Protein AF-A0A4Q3CA13-F1 (afdb_monomer)

Mean predicted aligned error: 8.44 Å

Foldseek 3Di:
DDDDDDDDDDDDDDDDDPPPPPPPPPVPQQAAQQRWDWLVRLVVVLVVLLVQLVQFPFCQPVAADNVVLVVLSCVLDVGTDTGGNLSSQLSVLLSLLSSQDQPDADDRDPSHVVVQQQAQQWDQFQWFQDPNWTFGFFDDDPAHGRWTWQDKPNHGVSVLLVSLLSNGRHHHDDRPCSSRVCSLVVGVSSCSRPNRDQWIFIWTQHPVRDTDTDIGGGDTPNSSVCCSLPGGNPDDPPPQQWDWDDDLVVLEIEIEHQEPAQPDPVNVVVLLVVLVVNLVVVVVDVSRPYYHYHHPNYPYHDVVSVVSNVVSVDPDDDDPDPDDDGPDPDNPPPVPDDD

Sequence (339 aa):
MNLTTAFSFRLIISAAFMAVLLSSCKMKKPLPSEHILSAAQVEADLKLFKNIIEAAHPSFDLYSNPEKFGLLADSLFPGAESITVREFHNRLSFMLNRLGCAHTGIYMSTAAYDSLQSKDYFFPYPVSWLDEKLLVNVKGYLIPEGAEIKTINGRPVAEIMAALATFECVEGKDRPIQQELSAANFGLEYFYQYGDEKAFSVVYVDTTGVRKQDLVSPVNLTELQRMEKEELYYYDRTEIPYDLSFYEDAGLAVMKVSSFAFNDGQQQDGFDHFCMNSFELLRAKPWINTLVIDLRQNKGGTLDEACLLFSYLAKEPFKEVKESYTRFRQIPFSEYLSE

Radius of gyration: 28.19 Å; Cα contacts (8 Å, |Δi|>4): 462; chains: 1; bounding box: 78×67×98 Å

pLDDT: mean 87.84, std 16.81, range [29.95, 98.88]

Structure (mmCIF, N/CA/C/O backbone):
data_AF-A0A4Q3CA13-F1
#
_entry.id   AF-A0A4Q3CA13-F1
#
loop_
_atom_site.group_PDB
_atom_site.id
_atom_site.type_symbol
_atom_site.label_atom_id
_atom_site.label_alt_id
_atom_site.label_comp_id
_atom_site.label_asym_id
_atom_site.label_entity_id
_atom_site.label_seq_id
_atom_site.pdbx_PDB_ins_code
_atom_site.Cartn_x
_atom_site.Cartn_y
_atom_site.Cartn_z
_atom_site.occupancy
_atom_site.B_iso_or_equiv
_atom_site.auth_seq_id
_atom_site.auth_comp_id
_atom_site.auth_asym_id
_atom_site.auth_atom_id
_atom_site.pdbx_PDB_model_num
ATOM 1 N N . MET A 1 1 ? 52.415 35.525 68.922 1.00 33.53 1 MET A N 1
ATOM 2 C CA . MET A 1 1 ? 52.841 36.387 67.799 1.00 33.53 1 MET A CA 1
ATOM 3 C C . MET A 1 1 ? 52.327 35.764 66.511 1.00 33.53 1 MET A C 1
ATOM 5 O O . MET A 1 1 ? 52.582 34.587 66.314 1.00 33.53 1 MET A O 1
ATOM 9 N N . ASN A 1 2 ? 51.613 36.574 65.718 1.00 29.95 2 ASN A N 1
ATOM 10 C CA . ASN A 1 2 ? 51.049 36.362 64.369 1.00 29.95 2 ASN A CA 1
ATOM 11 C C . ASN A 1 2 ? 49.873 35.359 64.265 1.00 29.95 2 ASN A C 1
ATOM 13 O O . ASN A 1 2 ? 50.052 34.180 64.537 1.00 29.95 2 ASN A O 1
ATOM 17 N N . LEU A 1 3 ? 48.612 35.825 64.127 1.00 32.19 3 LEU A N 1
ATOM 18 C CA . LEU A 1 3 ? 47.913 36.324 62.903 1.00 32.19 3 LEU A CA 1
ATOM 19 C C . LEU A 1 3 ? 47.729 35.156 61.910 1.00 32.19 3 LEU A C 1
ATOM 21 O O . LEU A 1 3 ? 48.720 34.537 61.558 1.00 32.19 3 LEU A O 1
ATOM 25 N N . THR A 1 4 ? 46.551 34.735 61.438 1.00 34.12 4 THR A N 1
ATOM 26 C CA . THR A 1 4 ? 45.303 35.428 61.061 1.00 34.12 4 THR A CA 1
ATOM 27 C C . THR A 1 4 ? 44.253 34.353 60.719 1.00 34.12 4 THR A C 1
ATOM 29 O O . THR A 1 4 ? 44.590 33.379 60.054 1.00 34.12 4 THR A O 1
ATOM 32 N N . THR A 1 5 ? 42.974 34.528 61.067 1.00 37.22 5 THR A N 1
ATOM 33 C CA . THR A 1 5 ? 41.860 33.830 60.386 1.00 37.22 5 THR A CA 1
ATOM 34 C C . THR A 1 5 ? 40.710 34.802 60.149 1.00 37.22 5 THR A C 1
ATOM 36 O O . THR A 1 5 ? 40.374 35.625 60.997 1.00 37.22 5 THR A O 1
ATOM 39 N N . ALA A 1 6 ? 40.207 34.760 58.919 1.00 35.31 6 ALA A N 1
ATOM 40 C CA . ALA A 1 6 ? 39.394 35.776 58.279 1.00 35.31 6 ALA A CA 1
ATOM 41 C C . ALA A 1 6 ? 37.898 35.641 58.596 1.00 35.31 6 ALA A C 1
ATOM 43 O O . ALA A 1 6 ? 37.355 34.542 58.695 1.00 35.31 6 ALA A O 1
ATOM 44 N N . PHE A 1 7 ? 37.247 36.799 58.696 1.00 32.19 7 PHE A N 1
ATOM 45 C CA . PHE A 1 7 ? 35.801 36.986 58.741 1.00 32.19 7 PHE A CA 1
ATOM 46 C C . PHE A 1 7 ? 35.156 36.591 57.404 1.00 32.19 7 PHE A C 1
ATOM 48 O O . PHE A 1 7 ? 35.552 37.087 56.350 1.00 32.19 7 PHE A O 1
ATOM 55 N N . SER A 1 8 ? 34.124 35.750 57.453 1.00 33.28 8 SER A N 1
ATOM 56 C CA . SER A 1 8 ? 33.256 35.421 56.322 1.00 33.28 8 SER A CA 1
ATOM 57 C C . SER A 1 8 ? 32.000 36.302 56.318 1.00 33.28 8 SER A C 1
ATOM 59 O O . SER A 1 8 ? 31.275 36.417 57.307 1.00 33.28 8 SER A O 1
ATOM 61 N N . PHE A 1 9 ? 31.760 36.949 55.177 1.00 32.09 9 PHE A N 1
ATOM 62 C CA . PHE A 1 9 ? 30.583 37.761 54.866 1.00 32.09 9 PHE A CA 1
ATOM 63 C C . PHE A 1 9 ? 29.312 36.892 54.836 1.00 32.09 9 PHE A C 1
ATOM 65 O O . PHE A 1 9 ? 29.255 35.893 54.121 1.00 32.09 9 PHE A O 1
ATOM 72 N N . ARG A 1 10 ? 28.268 37.294 55.572 1.00 30.50 10 ARG A N 1
ATOM 73 C CA . ARG A 1 10 ? 26.905 36.758 55.424 1.00 30.50 10 ARG A CA 1
ATOM 74 C C . ARG A 1 10 ? 26.158 37.578 54.374 1.00 30.50 10 ARG A C 1
ATOM 76 O O . ARG A 1 10 ? 25.862 38.746 54.609 1.00 30.50 10 ARG A O 1
ATOM 83 N N . LEU A 1 11 ? 25.837 36.957 53.243 1.00 30.20 11 LEU A N 1
ATOM 84 C CA . LEU A 1 11 ? 24.931 37.508 52.239 1.00 30.20 11 LEU A CA 1
ATOM 85 C C . LEU A 1 11 ? 23.499 37.073 52.590 1.00 30.20 11 LEU A C 1
ATOM 87 O O . LEU A 1 11 ? 23.181 35.886 52.572 1.00 30.20 11 LEU A O 1
ATOM 91 N N . ILE A 1 12 ? 22.655 38.035 52.955 1.00 38.31 12 ILE A N 1
ATOM 92 C CA . ILE A 1 12 ? 21.209 37.860 53.110 1.00 38.31 12 ILE A CA 1
ATOM 93 C C . ILE A 1 12 ? 20.604 38.098 51.725 1.00 38.31 12 ILE A C 1
ATOM 95 O O . ILE A 1 12 ? 20.635 39.227 51.242 1.00 38.31 12 ILE A O 1
ATOM 99 N N . ILE A 1 13 ? 20.067 37.058 51.082 1.00 38.97 13 ILE A N 1
ATOM 100 C CA . ILE A 1 13 ? 19.210 37.218 49.902 1.00 38.97 13 ILE A CA 1
ATOM 101 C C . ILE A 1 13 ? 17.811 36.716 50.244 1.00 38.97 13 ILE A C 1
ATOM 103 O O . ILE A 1 13 ? 17.603 35.590 50.690 1.00 38.97 13 ILE A O 1
ATOM 107 N N . SER A 1 14 ? 16.889 37.655 50.071 1.00 35.25 14 SER A N 1
ATOM 108 C CA . SER A 1 14 ? 15.461 37.628 50.340 1.00 35.25 14 SER A CA 1
ATOM 109 C C . SER A 1 14 ? 14.736 36.509 49.588 1.00 35.25 14 SER A C 1
ATOM 111 O O . SER A 1 14 ? 14.923 36.334 48.384 1.00 35.25 14 SER A O 1
ATOM 113 N N . ALA A 1 15 ? 13.874 35.783 50.300 1.00 34.44 15 ALA A N 1
ATOM 114 C CA . ALA A 1 15 ? 12.959 34.799 49.740 1.00 34.44 15 ALA A CA 1
ATOM 115 C C . ALA A 1 15 ? 11.783 35.512 49.049 1.00 34.44 15 ALA A C 1
ATOM 117 O O . ALA A 1 15 ? 10.802 35.882 49.692 1.00 34.44 15 ALA A O 1
ATOM 118 N N . ALA A 1 16 ? 11.879 35.707 47.733 1.00 38.84 16 ALA A N 1
ATOM 119 C CA . ALA A 1 16 ? 10.733 36.056 46.902 1.00 38.84 16 ALA A CA 1
ATOM 120 C C . ALA A 1 16 ? 10.031 34.764 46.456 1.00 38.84 16 ALA A C 1
ATOM 122 O O . ALA A 1 16 ? 10.592 33.946 45.730 1.00 38.84 16 ALA A O 1
ATOM 123 N N . PHE A 1 17 ? 8.802 34.585 46.937 1.00 39.44 17 PHE A N 1
ATOM 124 C CA . PHE A 1 17 ? 7.874 33.515 46.579 1.00 39.44 17 PHE A CA 1
ATOM 125 C C . PHE A 1 17 ? 7.551 33.582 45.075 1.00 39.44 17 PHE A C 1
ATOM 127 O O . PHE A 1 17 ? 6.667 34.319 44.645 1.00 39.44 17 PHE A O 1
ATOM 134 N N . MET A 1 18 ? 8.274 32.814 44.260 1.00 37.94 18 MET A N 1
ATOM 135 C CA . MET A 1 18 ? 7.900 32.543 42.874 1.00 37.94 18 MET A CA 1
ATOM 136 C C . MET A 1 18 ? 7.008 31.302 42.879 1.00 37.94 18 MET A C 1
ATOM 138 O O . MET A 1 18 ? 7.484 30.169 42.858 1.00 37.94 18 MET A O 1
ATOM 142 N N . ALA A 1 19 ? 5.696 31.518 42.981 1.00 37.84 19 ALA A N 1
ATOM 143 C CA . ALA A 1 19 ? 4.708 30.474 42.754 1.00 37.84 19 ALA A CA 1
ATOM 144 C C . ALA A 1 19 ? 4.721 30.121 41.260 1.00 37.84 19 ALA A C 1
ATOM 146 O O . ALA A 1 19 ? 3.982 30.685 40.456 1.00 37.84 19 ALA A O 1
ATOM 147 N N . VAL A 1 20 ? 5.619 29.212 40.881 1.00 42.78 20 VAL A N 1
ATOM 148 C CA . VAL A 1 20 ? 5.590 28.549 39.582 1.00 42.78 20 VAL A CA 1
ATOM 149 C C . VAL A 1 20 ? 4.322 27.702 39.562 1.00 42.78 20 VAL A C 1
ATOM 151 O O . VAL A 1 20 ? 4.239 26.664 40.218 1.00 42.78 20 VAL A O 1
ATOM 154 N N . LEU A 1 21 ? 3.311 28.171 38.830 1.00 40.81 21 LEU A N 1
ATOM 155 C CA . LEU A 1 21 ? 2.198 27.346 38.380 1.00 40.81 21 LEU A CA 1
ATOM 156 C C . LEU A 1 21 ? 2.782 26.263 37.471 1.00 40.81 21 LEU A C 1
ATOM 158 O O . LEU A 1 21 ? 2.890 26.433 36.259 1.00 40.81 21 LEU A O 1
ATOM 162 N N . LEU A 1 22 ? 3.188 25.148 38.078 1.00 36.19 22 LEU A N 1
ATOM 163 C CA . LEU A 1 22 ? 3.421 23.888 37.392 1.00 36.19 22 LEU A CA 1
ATOM 164 C C . LEU A 1 22 ? 2.070 23.433 36.839 1.00 36.19 22 LEU A C 1
ATOM 166 O O . LEU A 1 22 ? 1.368 22.619 37.441 1.00 36.19 22 LEU A O 1
ATOM 170 N N . SER A 1 23 ? 1.692 23.974 35.682 1.00 41.22 23 SER A N 1
ATOM 171 C CA . SER A 1 23 ? 0.766 23.292 34.792 1.00 41.22 23 SER A CA 1
ATOM 172 C C . SER A 1 23 ? 1.476 22.010 34.392 1.00 41.22 23 SER A C 1
ATOM 174 O O . SER A 1 23 ? 2.269 21.987 33.457 1.00 41.22 23 SER A O 1
ATOM 176 N N . SER A 1 24 ? 1.268 20.950 35.176 1.00 36.19 24 SER A N 1
ATOM 177 C CA . SER A 1 24 ? 1.589 19.604 34.739 1.00 36.19 24 SER A CA 1
ATOM 178 C C . SER A 1 24 ? 0.848 19.418 33.427 1.00 36.19 24 SER A C 1
ATOM 180 O O . SER A 1 24 ? -0.373 19.247 33.425 1.00 36.19 24 SER A O 1
ATOM 182 N N . CYS A 1 25 ? 1.583 19.471 32.317 1.00 36.50 25 CYS A N 1
ATOM 183 C CA . CYS A 1 25 ? 1.187 18.798 31.098 1.00 36.50 25 CYS A CA 1
ATOM 184 C C . CYS A 1 25 ? 1.011 17.336 31.505 1.00 36.50 25 CYS A C 1
ATOM 186 O O . CYS A 1 25 ? 1.959 16.554 31.523 1.00 36.50 25 CYS A O 1
ATOM 188 N N . LYS A 1 26 ? -0.198 16.971 31.945 1.00 39.38 26 LYS A N 1
ATOM 189 C CA . LYS A 1 26 ? -0.604 15.576 31.977 1.00 39.38 26 LYS A CA 1
ATOM 190 C C . LYS A 1 26 ? -0.468 15.156 30.528 1.00 39.38 26 LYS A C 1
ATOM 192 O O . LYS A 1 26 ? -1.300 15.561 29.719 1.00 39.38 26 LYS A O 1
ATOM 197 N N . MET A 1 27 ? 0.599 14.427 30.201 1.00 44.25 27 MET A N 1
ATOM 198 C CA . MET A 1 27 ? 0.689 13.744 28.919 1.00 44.25 27 MET A CA 1
ATOM 199 C C . MET A 1 27 ? -0.645 13.024 28.759 1.00 44.25 27 MET A C 1
ATOM 201 O O . MET A 1 27 ? -1.002 12.194 29.605 1.00 44.25 27 MET A O 1
ATOM 205 N N . LYS A 1 28 ? -1.456 13.463 27.787 1.00 55.28 28 LYS A N 1
ATOM 206 C CA . LYS A 1 28 ? -2.756 12.846 27.535 1.00 55.28 28 LYS A CA 1
ATOM 207 C C . LYS A 1 28 ? -2.455 11.372 27.326 1.00 55.28 28 LYS A C 1
ATOM 209 O O . LYS A 1 28 ? -1.615 11.036 26.493 1.00 55.28 28 LYS A O 1
ATOM 214 N N . LYS A 1 29 ? -3.059 10.510 28.149 1.00 57.53 29 LYS A N 1
ATOM 215 C CA . LYS A 1 29 ? -2.859 9.074 27.985 1.00 57.53 29 LYS A CA 1
ATOM 216 C C . LYS A 1 29 ? -3.214 8.722 26.535 1.00 57.53 29 LYS A C 1
ATOM 218 O O . LYS A 1 29 ? -4.255 9.190 26.067 1.00 57.53 29 LYS A O 1
ATOM 223 N N . PRO A 1 30 ? -2.362 7.947 25.852 1.00 62.88 30 PRO A N 1
ATOM 224 C CA . PRO A 1 30 ? -2.621 7.505 24.491 1.00 62.88 30 PRO A CA 1
ATOM 225 C C . PRO A 1 30 ? -3.993 6.820 24.416 1.00 62.88 30 PRO A C 1
ATOM 227 O O . PRO A 1 30 ? -4.332 6.047 25.315 1.00 62.88 30 PRO A O 1
ATOM 230 N N . LEU A 1 31 ? -4.790 7.135 23.390 1.00 80.12 31 LEU A N 1
ATOM 231 C CA . LEU A 1 31 ? -6.108 6.531 23.172 1.00 80.12 31 LEU A CA 1
ATOM 232 C C . LEU A 1 31 ? -5.939 5.263 22.318 1.00 80.12 31 LEU A C 1
ATOM 234 O O . LEU A 1 31 ? -5.492 5.383 21.180 1.00 80.12 31 LEU A O 1
ATOM 238 N N . PRO A 1 32 ? -6.264 4.061 22.831 1.00 87.94 32 PRO A N 1
ATOM 239 C CA . PRO A 1 32 ? -6.257 2.834 22.030 1.00 87.94 32 PRO A CA 1
ATOM 240 C C . PRO A 1 32 ? -7.260 2.891 20.869 1.00 87.94 32 PRO A C 1
ATOM 242 O O . PRO A 1 32 ? -8.214 3.667 20.918 1.00 87.94 32 PRO A O 1
ATOM 245 N N . SER A 1 33 ? -7.109 2.012 19.873 1.00 87.06 33 SER A N 1
ATOM 246 C CA . SER A 1 33 ? -8.017 1.929 18.710 1.00 87.06 33 SER A CA 1
ATOM 247 C C . SER A 1 33 ? -9.497 1.751 19.084 1.00 87.06 33 SER A C 1
ATOM 249 O O . SER A 1 33 ? -10.370 2.325 18.438 1.00 87.06 33 SER A O 1
ATOM 251 N N . GLU A 1 34 ? -9.776 1.007 20.161 1.00 91.06 34 GLU A N 1
ATOM 252 C CA . GLU A 1 34 ? -11.137 0.740 20.662 1.00 91.06 34 GLU A CA 1
ATOM 253 C C . GLU A 1 34 ? -11.673 1.820 21.602 1.00 91.06 34 GLU A C 1
ATOM 255 O O . GLU A 1 34 ? -12.771 1.691 22.145 1.00 91.06 34 GLU A O 1
ATOM 260 N N . HIS A 1 35 ? -10.905 2.880 21.858 1.00 92.19 35 HIS A N 1
ATOM 261 C CA . HIS A 1 35 ? -11.400 3.971 22.681 1.00 92.19 35 HIS A CA 1
ATOM 262 C C . HIS A 1 35 ? -12.585 4.652 21.997 1.00 92.19 35 HIS A C 1
ATOM 264 O O . HIS A 1 35 ? -12.491 5.036 20.835 1.00 92.19 35 HIS A O 1
ATOM 270 N N . ILE A 1 36 ? -13.676 4.837 22.738 1.00 94.75 36 ILE A N 1
ATOM 271 C CA . ILE A 1 36 ? -14.869 5.524 22.248 1.00 94.75 36 ILE A CA 1
ATOM 272 C C . ILE A 1 36 ? -14.657 7.034 22.359 1.00 94.75 36 ILE A C 1
ATOM 274 O O . ILE A 1 36 ? -14.562 7.579 23.460 1.00 94.75 36 ILE A O 1
ATOM 278 N N . LEU A 1 37 ? -14.630 7.701 21.212 1.00 94.19 37 LEU A N 1
ATOM 279 C CA . LEU A 1 37 ? -14.731 9.146 21.097 1.00 94.19 37 LEU A CA 1
ATOM 280 C C . LEU A 1 37 ? -16.180 9.555 21.347 1.00 94.19 37 LEU A C 1
ATOM 282 O O . LEU A 1 37 ? -17.112 8.973 20.792 1.00 94.19 37 LEU A O 1
ATOM 286 N N . SER A 1 38 ? -16.382 10.575 22.175 1.00 95.44 38 SER A N 1
ATOM 287 C CA . SER A 1 38 ? -17.700 11.191 22.305 1.00 95.44 38 SER A CA 1
ATOM 288 C C . SER A 1 38 ? -18.088 11.908 21.014 1.00 95.44 38 SER A C 1
ATOM 290 O O . SER A 1 38 ? -17.231 12.415 20.292 1.00 95.44 38 SER A O 1
ATOM 292 N N . ALA A 1 39 ? -19.388 12.043 20.778 1.00 95.38 39 ALA A N 1
ATOM 293 C CA . ALA A 1 39 ? -19.937 12.828 19.676 1.00 95.38 39 ALA A CA 1
ATOM 294 C C . ALA A 1 39 ? -19.286 14.213 19.495 1.00 95.38 39 ALA A C 1
ATOM 296 O O . ALA A 1 39 ? -18.956 14.609 18.383 1.00 95.38 39 ALA A O 1
ATOM 297 N N . ALA A 1 40 ? -19.054 14.933 20.597 1.00 94.81 40 ALA A N 1
ATOM 298 C CA . ALA A 1 40 ? -18.431 16.254 20.562 1.00 94.81 40 ALA A CA 1
ATOM 299 C C . ALA A 1 40 ? -16.960 16.204 20.113 1.00 94.81 40 ALA A C 1
ATOM 301 O O . ALA A 1 40 ? -16.486 17.137 19.470 1.00 94.81 40 ALA A O 1
ATOM 302 N N . GLN A 1 41 ? -16.235 15.128 20.438 1.00 94.75 41 GLN A N 1
ATOM 303 C CA . GLN A 1 41 ? -14.867 14.919 19.951 1.00 94.75 41 GLN A CA 1
ATOM 304 C C . GLN A 1 41 ? -14.866 14.586 18.460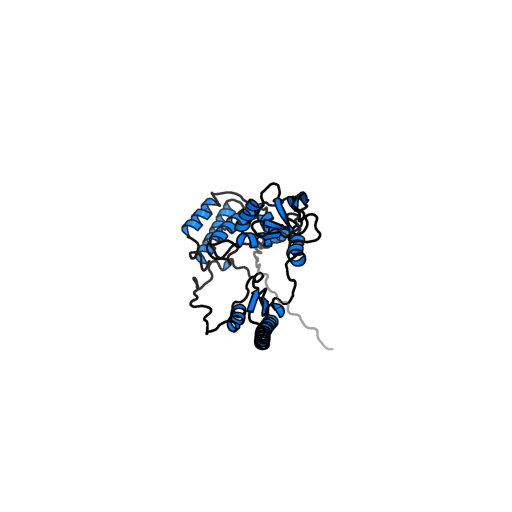 1.00 94.75 41 GLN A C 1
ATOM 306 O O . GLN A 1 41 ? -14.103 15.190 17.718 1.00 94.75 41 GLN A O 1
ATOM 311 N N . VAL A 1 42 ? -15.760 13.694 18.020 1.00 95.56 42 VAL A N 1
ATOM 312 C CA . VAL A 1 42 ? -15.920 13.338 16.600 1.00 95.56 42 VAL A CA 1
ATOM 313 C C . VAL A 1 42 ? -16.232 14.579 15.763 1.00 95.56 42 VAL A C 1
ATOM 315 O O . VAL A 1 42 ? -15.596 14.803 14.739 1.00 95.56 42 VAL A O 1
ATOM 318 N N . GLU A 1 43 ? -17.163 15.423 16.214 1.00 94.62 43 GLU A N 1
ATOM 319 C CA . GLU A 1 43 ? -17.522 16.666 15.523 1.00 94.62 43 GLU A CA 1
ATOM 320 C C . GLU A 1 43 ? -16.349 17.657 15.467 1.00 94.62 43 GLU A C 1
ATOM 322 O O . GLU A 1 43 ? -16.064 18.228 14.410 1.00 94.62 43 GLU A O 1
ATOM 327 N N . ALA A 1 44 ? -15.648 17.854 16.589 1.00 94.81 44 ALA A N 1
ATOM 328 C CA . ALA A 1 44 ? -14.510 18.765 16.659 1.00 94.81 44 ALA A CA 1
ATOM 329 C C . ALA A 1 44 ? -13.355 18.317 15.748 1.00 94.81 44 ALA A C 1
ATOM 331 O O . ALA A 1 44 ? -12.831 19.131 14.981 1.00 94.81 44 ALA A O 1
ATOM 332 N N . ASP A 1 45 ? -13.001 17.032 15.788 1.00 94.56 45 ASP A N 1
ATOM 333 C CA . ASP A 1 45 ? -11.898 16.473 15.008 1.00 94.56 45 ASP A CA 1
ATOM 334 C C . ASP A 1 45 ? -12.255 16.394 13.516 1.00 94.56 45 ASP A C 1
ATOM 336 O O . ASP A 1 45 ? -11.421 16.726 12.674 1.00 94.56 45 ASP A O 1
ATOM 340 N N . LEU A 1 46 ? -13.504 16.059 13.159 1.00 95.44 46 LEU A N 1
ATOM 341 C CA . LEU A 1 46 ? -13.973 16.088 11.767 1.00 95.44 46 LEU A CA 1
ATOM 342 C C . LEU A 1 46 ? -13.917 17.504 11.188 1.00 95.44 46 LEU A C 1
ATOM 344 O O . LEU A 1 46 ? -13.496 17.702 10.046 1.00 95.44 46 LEU A O 1
ATOM 348 N N . LYS A 1 47 ? -14.333 18.505 11.971 1.00 94.81 47 LYS A N 1
ATOM 349 C CA . LYS A 1 47 ? -14.263 19.908 11.557 1.00 94.81 47 LYS A CA 1
ATOM 350 C C . LYS A 1 47 ? -12.818 20.343 11.326 1.00 94.81 47 LYS A C 1
ATOM 352 O O . LYS A 1 47 ? -12.538 20.989 10.318 1.00 94.81 47 LYS A O 1
ATOM 357 N N . LEU A 1 48 ? -11.909 19.983 12.232 1.00 95.31 48 LEU A N 1
ATOM 358 C CA . LEU A 1 48 ? -10.485 20.268 12.073 1.00 95.31 48 LEU A CA 1
ATOM 359 C C . LEU A 1 48 ? -9.919 19.587 10.820 1.00 95.31 48 LEU A C 1
ATOM 361 O O . LEU A 1 48 ? -9.299 20.255 9.997 1.00 95.31 48 LEU A O 1
ATOM 365 N N . PHE A 1 49 ? -10.197 18.296 10.640 1.00 95.19 49 PHE A N 1
ATOM 366 C CA . PHE A 1 49 ? -9.785 17.521 9.472 1.00 95.19 49 PHE A CA 1
ATOM 367 C C . PHE A 1 49 ? -10.231 18.173 8.156 1.00 95.19 49 PHE A C 1
ATOM 369 O O . PHE A 1 49 ? -9.401 18.422 7.283 1.00 95.19 49 PHE A O 1
ATOM 376 N N . LYS A 1 50 ? -11.520 18.522 8.025 1.00 94.56 50 LYS A N 1
ATOM 377 C CA . LYS A 1 50 ? -12.053 19.185 6.821 1.00 94.56 50 LYS A CA 1
ATOM 378 C C . LYS A 1 50 ? -11.348 20.512 6.551 1.00 94.56 50 LYS A C 1
ATOM 380 O O . LYS A 1 50 ? -10.914 20.749 5.428 1.00 94.56 50 LYS A O 1
ATOM 385 N N . ASN A 1 51 ? -11.174 21.337 7.584 1.00 94.81 51 ASN A N 1
ATOM 386 C CA . ASN A 1 51 ? -10.513 22.631 7.445 1.00 94.81 51 ASN A CA 1
ATOM 387 C C . ASN A 1 51 ? -9.047 22.491 7.002 1.00 94.81 51 ASN A C 1
ATOM 389 O O . ASN A 1 51 ? -8.590 23.273 6.170 1.00 94.81 51 ASN A O 1
ATOM 393 N N . ILE A 1 52 ? -8.318 21.501 7.531 1.00 94.75 52 ILE A N 1
ATOM 394 C CA . ILE A 1 52 ? -6.938 21.213 7.116 1.00 94.75 52 ILE A CA 1
ATOM 395 C C . ILE A 1 52 ? -6.912 20.805 5.642 1.00 94.75 52 ILE A C 1
ATOM 397 O O . ILE A 1 52 ? -6.145 21.378 4.872 1.00 94.75 52 ILE A O 1
ATOM 401 N N . ILE A 1 53 ? -7.763 19.864 5.226 1.00 93.94 53 ILE A N 1
ATOM 402 C CA . ILE A 1 53 ? -7.795 19.390 3.837 1.00 93.94 53 ILE A CA 1
ATOM 403 C C . ILE A 1 53 ? -8.139 20.529 2.868 1.00 93.94 53 ILE A C 1
ATOM 405 O O . ILE A 1 53 ? -7.422 20.738 1.890 1.00 93.94 53 ILE A O 1
ATOM 409 N N . GLU A 1 54 ? -9.176 21.314 3.155 1.00 92.62 54 GLU A N 1
ATOM 410 C CA . GLU A 1 54 ? -9.602 22.423 2.292 1.00 92.62 54 GLU A CA 1
ATOM 411 C C . GLU A 1 54 ? -8.521 23.509 2.152 1.00 92.62 54 GLU A C 1
ATOM 413 O O . GLU A 1 54 ? -8.296 24.026 1.049 1.00 92.62 54 GLU A O 1
ATOM 418 N N . ALA A 1 55 ? -7.828 23.833 3.251 1.00 92.81 55 ALA A N 1
ATOM 419 C CA . ALA A 1 55 ? -6.823 24.892 3.285 1.00 92.81 55 ALA A CA 1
ATOM 420 C C . ALA A 1 55 ? -5.443 24.455 2.767 1.00 92.81 55 ALA A C 1
ATOM 422 O O . ALA A 1 55 ? -4.757 25.253 2.125 1.00 92.81 55 ALA A O 1
ATOM 423 N N . ALA A 1 56 ? -5.021 23.220 3.059 1.00 92.69 56 ALA A N 1
ATOM 424 C CA . ALA A 1 56 ? -3.636 22.778 2.893 1.00 92.69 56 ALA A CA 1
ATOM 425 C C . ALA A 1 56 ? -3.423 21.712 1.804 1.00 92.69 56 ALA A C 1
ATOM 427 O O . ALA A 1 56 ? -2.297 21.560 1.336 1.00 92.69 56 ALA A O 1
ATOM 428 N N . HIS A 1 57 ? -4.446 20.979 1.351 1.00 93.06 57 HIS A N 1
ATOM 429 C CA . HIS A 1 57 ? -4.219 19.936 0.344 1.00 93.06 57 HIS A CA 1
ATOM 430 C C . HIS A 1 57 ? -3.898 20.562 -1.036 1.00 93.06 57 HIS A C 1
ATOM 432 O O . HIS A 1 57 ? -4.728 21.296 -1.578 1.00 93.06 57 HIS A O 1
ATOM 438 N N . PRO A 1 58 ? -2.738 20.287 -1.666 1.00 89.25 58 PRO A N 1
ATOM 439 C CA . PRO A 1 58 ? -2.265 21.019 -2.852 1.00 89.25 58 PRO A CA 1
ATOM 440 C C . PRO A 1 58 ? -3.126 20.812 -4.107 1.00 89.25 58 PRO A C 1
ATOM 442 O O . PRO A 1 58 ? -3.178 21.696 -4.958 1.00 89.25 58 PRO A O 1
ATOM 445 N N . SER A 1 59 ? -3.849 19.694 -4.184 1.00 86.94 59 SER A N 1
ATOM 446 C CA . SER A 1 59 ? -4.643 19.295 -5.357 1.00 86.94 59 SER A CA 1
ATOM 447 C C . SER A 1 59 ? -6.094 18.960 -4.989 1.00 86.94 59 SER A C 1
ATOM 449 O O . SER A 1 59 ? -6.664 18.007 -5.511 1.00 86.94 59 SER A O 1
ATOM 451 N N . PHE A 1 60 ? -6.675 19.671 -4.010 1.00 90.00 60 PHE A N 1
ATOM 452 C CA . PHE A 1 60 ? -7.965 19.296 -3.399 1.00 90.00 60 PHE A CA 1
ATOM 453 C C . PHE A 1 60 ? -9.099 19.160 -4.425 1.00 90.00 60 PHE A C 1
ATOM 455 O O . PHE A 1 60 ? -9.889 18.224 -4.365 1.00 90.00 60 PHE A O 1
ATOM 462 N N . ASP A 1 61 ? -9.152 20.067 -5.392 1.00 89.50 61 ASP A N 1
ATOM 463 C CA . ASP A 1 61 ? -10.173 20.167 -6.432 1.00 89.50 61 ASP A CA 1
ATOM 464 C C . ASP A 1 61 ? -9.747 19.555 -7.779 1.00 89.50 61 ASP A C 1
ATOM 466 O O . ASP A 1 61 ? -10.481 19.658 -8.761 1.00 89.50 61 ASP A O 1
ATOM 470 N N . LEU A 1 62 ? -8.585 18.888 -7.841 1.00 90.75 62 LEU A N 1
ATOM 471 C CA . LEU A 1 62 ? -8.060 18.321 -9.088 1.00 90.75 62 LEU A CA 1
ATOM 472 C C . LEU A 1 62 ? -8.868 17.097 -9.552 1.00 90.75 62 LEU A C 1
ATOM 474 O O . LEU A 1 62 ? -9.298 17.025 -10.704 1.00 90.75 62 LEU A O 1
ATOM 478 N N . TYR A 1 63 ? -9.106 16.145 -8.646 1.00 90.19 63 TYR A N 1
ATOM 479 C CA . TYR A 1 63 ? -9.883 14.926 -8.922 1.00 90.19 63 TYR A CA 1
ATOM 480 C C . TYR A 1 63 ? -11.144 14.796 -8.067 1.00 90.19 63 TYR A C 1
ATOM 482 O O . TYR A 1 63 ? -11.983 13.929 -8.334 1.00 90.19 63 TYR A O 1
ATOM 490 N N . SER A 1 64 ? -11.305 15.683 -7.085 1.00 88.25 64 SER A N 1
ATOM 491 C CA . SER A 1 64 ? -12.431 15.712 -6.159 1.00 88.25 64 SER A CA 1
ATOM 492 C C . SER A 1 64 ? -13.319 16.939 -6.402 1.00 88.25 64 SER A C 1
ATOM 494 O O . SER A 1 64 ? -12.942 17.880 -7.096 1.00 88.25 64 SER A O 1
ATOM 496 N N . ASN A 1 65 ? -14.536 16.919 -5.858 1.00 89.44 65 ASN A N 1
ATOM 497 C CA . ASN A 1 65 ? -15.426 18.076 -5.854 1.00 89.44 65 ASN A CA 1
ATOM 498 C C . ASN A 1 65 ? -15.652 18.491 -4.386 1.00 89.44 65 ASN A C 1
ATOM 500 O O . ASN A 1 65 ? -16.179 17.668 -3.632 1.00 89.44 65 ASN A O 1
ATOM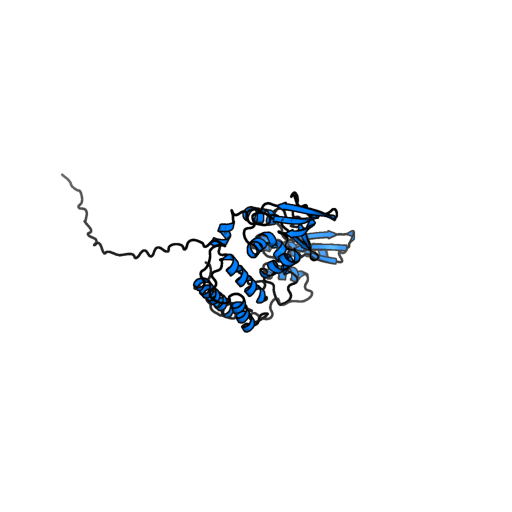 504 N N . PRO A 1 66 ? -15.312 19.734 -3.990 1.00 88.00 66 PRO A N 1
ATOM 505 C CA . PRO A 1 66 ? -15.458 20.210 -2.611 1.00 88.00 66 PRO A CA 1
ATOM 506 C C . PRO A 1 66 ? -16.864 20.040 -2.020 1.00 88.00 66 PRO A C 1
ATOM 508 O O . PRO A 1 66 ? -17.011 19.617 -0.877 1.00 88.00 66 PRO A O 1
ATOM 511 N N . GLU A 1 67 ? -17.911 20.299 -2.806 1.00 90.44 67 GLU A N 1
ATOM 512 C CA . GLU A 1 67 ? -19.302 20.116 -2.378 1.00 90.44 67 GLU A CA 1
ATOM 513 C C . GLU A 1 67 ? -19.596 18.635 -2.106 1.00 90.44 67 GLU A C 1
ATOM 515 O O . GLU A 1 67 ? -20.150 18.284 -1.064 1.00 90.44 67 GLU A O 1
ATOM 520 N N . LYS A 1 68 ? -19.149 17.741 -2.999 1.00 90.25 68 LYS A N 1
ATOM 521 C CA . LYS A 1 68 ? -19.293 16.290 -2.797 1.00 90.25 68 LYS A CA 1
ATOM 522 C C . LYS A 1 68 ? -18.487 15.787 -1.601 1.00 90.25 68 LYS A C 1
ATOM 524 O O . LYS A 1 68 ? -18.938 14.860 -0.937 1.00 90.25 68 LYS A O 1
ATOM 529 N N . PHE A 1 69 ? -17.327 16.378 -1.321 1.00 91.06 69 PHE A N 1
ATOM 530 C CA . PHE A 1 69 ? -16.526 16.056 -0.139 1.00 91.06 69 PHE A CA 1
ATOM 531 C C . PHE A 1 69 ? -17.254 16.454 1.153 1.00 91.06 69 PHE A C 1
ATOM 533 O O . PHE A 1 69 ? -17.301 15.671 2.101 1.00 91.06 69 PHE A O 1
ATOM 540 N N . GLY A 1 70 ? -17.899 17.625 1.161 1.00 91.31 70 GLY A N 1
ATOM 541 C CA . GLY A 1 70 ? -18.773 18.065 2.250 1.00 91.31 70 GLY A CA 1
ATOM 542 C C . GLY A 1 70 ? -19.954 17.119 2.480 1.00 91.31 70 GLY A C 1
ATOM 543 O O . GLY A 1 70 ? -20.121 16.623 3.590 1.00 91.31 70 GLY A O 1
ATOM 544 N N . LEU A 1 71 ? -20.706 16.795 1.422 1.00 92.62 71 LEU A N 1
ATOM 545 C CA . LEU A 1 71 ? -21.836 15.856 1.489 1.00 92.62 71 LEU A CA 1
ATOM 546 C C . LEU A 1 71 ? -21.413 14.454 1.942 1.00 92.62 71 LEU A C 1
ATOM 548 O O . LEU A 1 71 ? -22.153 13.776 2.653 1.00 92.62 71 LEU A O 1
ATOM 552 N N . LEU A 1 72 ? -20.221 14.008 1.537 1.00 92.81 72 LEU A N 1
ATOM 553 C CA . LEU A 1 72 ? -19.673 12.736 1.985 1.00 92.81 72 LEU A CA 1
ATOM 554 C C . LEU A 1 72 ? -19.400 12.745 3.492 1.00 92.81 72 LEU A C 1
ATOM 556 O O . LEU A 1 72 ? -19.728 11.770 4.164 1.00 92.81 72 LEU A O 1
ATOM 560 N N . ALA A 1 73 ? -18.845 13.838 4.022 1.00 92.75 73 ALA A N 1
ATOM 561 C CA . ALA A 1 73 ? -18.653 14.000 5.460 1.00 92.75 73 ALA A CA 1
ATOM 562 C C . ALA A 1 73 ? -19.990 13.885 6.206 1.00 92.75 73 ALA A C 1
ATOM 564 O O . ALA A 1 73 ? -20.103 13.100 7.143 1.00 92.75 73 ALA A O 1
ATOM 565 N N . ASP A 1 74 ? -21.016 14.599 5.743 1.00 91.88 74 ASP A N 1
ATOM 566 C CA . ASP A 1 74 ? -22.339 14.597 6.377 1.00 91.88 74 ASP A CA 1
ATOM 567 C C . ASP A 1 74 ? -22.992 13.202 6.324 1.00 91.88 74 ASP A C 1
ATOM 569 O O . ASP A 1 74 ? -23.655 12.779 7.270 1.00 91.88 74 ASP A O 1
ATOM 573 N N . SER A 1 75 ? -22.765 12.451 5.240 1.00 93.06 75 SER A N 1
ATOM 574 C CA . SER A 1 75 ? -23.260 11.078 5.093 1.00 93.06 75 SER A CA 1
ATOM 575 C C . SER A 1 75 ? -22.532 10.072 5.985 1.00 93.06 75 SER A C 1
ATOM 577 O O . SER A 1 75 ? -23.153 9.110 6.433 1.00 93.06 75 SER A O 1
ATOM 579 N N . LEU A 1 76 ? -21.223 10.229 6.185 1.00 92.94 76 LEU A N 1
ATOM 580 C CA . LEU A 1 76 ? -20.419 9.321 7.011 1.00 92.94 76 LEU A CA 1
ATOM 581 C C . LEU A 1 76 ? -20.523 9.647 8.500 1.00 92.94 76 LEU A C 1
ATOM 583 O O . LEU A 1 76 ? -20.256 8.784 9.334 1.00 92.94 76 LEU A O 1
ATOM 587 N N . PHE A 1 77 ? -20.912 10.872 8.837 1.00 92.75 77 PHE A N 1
ATOM 588 C CA . PHE A 1 77 ? -21.060 11.356 10.203 1.00 92.75 77 PHE A CA 1
ATOM 589 C C . PHE A 1 77 ? -22.450 11.979 10.398 1.00 92.75 77 PHE A C 1
ATOM 591 O O . PHE A 1 77 ? -22.555 13.198 10.557 1.00 92.75 77 PHE A O 1
ATOM 598 N N . PRO A 1 78 ? -23.531 11.168 10.377 1.00 84.00 78 PRO A N 1
ATOM 599 C CA . PRO A 1 78 ? -24.899 11.657 10.522 1.00 84.00 78 PRO A CA 1
ATOM 600 C C . PRO A 1 78 ? -25.183 12.088 11.975 1.00 84.00 78 PRO A C 1
ATOM 602 O O . PRO A 1 78 ? -25.898 11.427 12.724 1.00 84.00 78 PRO A O 1
ATOM 605 N N . GLY A 1 79 ? -24.625 13.227 12.387 1.00 73.69 79 GLY A N 1
ATOM 606 C CA . GLY A 1 79 ? -24.796 13.793 13.723 1.00 73.69 79 GLY A CA 1
ATOM 607 C C . GLY A 1 79 ? -24.006 13.082 14.831 1.00 73.69 79 GLY A C 1
ATOM 608 O O . GLY A 1 79 ? -23.072 12.328 14.581 1.00 73.69 79 GLY A O 1
ATOM 609 N N . ALA A 1 80 ? -24.374 13.398 16.076 1.00 63.44 80 ALA A N 1
ATOM 610 C CA . ALA A 1 80 ? -23.669 13.136 17.333 1.00 63.44 80 ALA A CA 1
ATOM 611 C C . ALA A 1 80 ? -23.500 11.644 17.722 1.00 63.44 80 ALA A C 1
ATOM 613 O O . ALA A 1 80 ? -23.963 11.209 18.780 1.00 63.44 80 ALA A O 1
ATOM 614 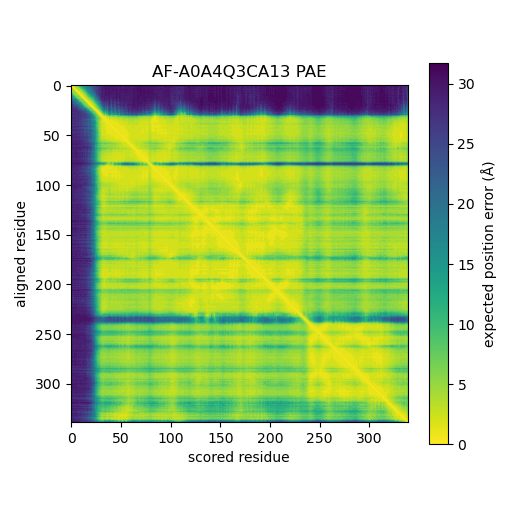N N . GLU A 1 81 ? -22.815 10.854 16.900 1.00 86.88 81 GLU A N 1
ATOM 615 C CA . GLU A 1 81 ? -22.471 9.463 17.202 1.00 86.88 81 GLU A CA 1
ATOM 616 C C . GLU A 1 81 ? -21.181 9.377 18.023 1.00 86.88 81 GLU A C 1
ATOM 618 O O . GLU A 1 81 ? -20.170 9.999 17.699 1.00 86.88 81 GLU A O 1
ATOM 623 N N . SER A 1 82 ? -21.209 8.580 19.095 1.00 94.12 82 SER A N 1
ATOM 624 C CA . SER A 1 82 ? -19.976 8.161 19.768 1.00 94.12 82 SER A CA 1
ATOM 625 C C . SER A 1 82 ? -19.454 6.911 19.072 1.00 94.12 82 SER A C 1
ATOM 627 O O . SER A 1 82 ? -20.159 5.904 19.031 1.00 94.12 82 SER A O 1
ATOM 629 N N . ILE A 1 83 ? -18.246 6.983 18.526 1.00 95.12 83 ILE A N 1
ATOM 630 C CA . ILE A 1 83 ? -17.623 5.903 17.753 1.00 95.12 83 ILE A CA 1
ATOM 631 C C . ILE A 1 83 ? -16.209 5.642 18.248 1.00 95.12 83 ILE A C 1
ATOM 633 O O . ILE A 1 83 ? -15.600 6.480 18.912 1.00 95.12 83 ILE A O 1
ATOM 637 N N . THR A 1 84 ? -15.679 4.467 17.944 1.00 94.12 84 THR A N 1
ATOM 638 C CA . THR A 1 84 ? -14.294 4.134 18.287 1.00 94.12 84 THR A CA 1
ATOM 639 C C . THR A 1 84 ? -13.293 4.963 17.476 1.00 94.12 84 THR A C 1
ATOM 641 O O . THR A 1 84 ? -13.594 5.428 16.374 1.00 94.12 84 THR A O 1
ATOM 644 N N . VAL A 1 85 ? -12.065 5.114 17.983 1.00 93.88 85 VAL A N 1
ATOM 645 C CA . VAL A 1 85 ? -10.945 5.713 17.231 1.00 93.88 85 VAL A CA 1
ATOM 646 C C . VAL A 1 85 ? -10.736 4.992 15.892 1.00 93.88 85 VAL A C 1
ATOM 648 O O . VAL A 1 85 ? -10.503 5.654 14.883 1.00 93.88 85 VAL A O 1
ATOM 651 N N . ARG A 1 86 ? -10.872 3.658 15.852 1.00 94.44 86 ARG A N 1
ATOM 652 C CA . ARG A 1 86 ? -10.806 2.866 14.611 1.00 94.44 86 ARG A CA 1
ATOM 653 C C . ARG A 1 86 ? -11.919 3.227 13.628 1.00 94.44 86 ARG A C 1
ATOM 655 O O . ARG A 1 86 ? -11.638 3.478 12.464 1.00 94.44 86 ARG A O 1
ATOM 662 N N . GLU A 1 87 ? -13.173 3.283 14.070 1.00 94.81 87 GLU A N 1
ATOM 663 C CA . GLU A 1 87 ? -14.294 3.653 13.191 1.00 94.81 87 GLU A CA 1
ATOM 664 C C . GLU A 1 87 ? -14.153 5.079 12.652 1.00 94.81 87 GLU A C 1
ATOM 666 O O . GLU A 1 87 ? -14.426 5.320 11.475 1.00 94.81 87 GLU A O 1
ATOM 671 N N . PHE A 1 88 ? -13.692 6.014 13.490 1.00 95.38 88 PHE A N 1
ATOM 672 C CA . PHE A 1 88 ? -13.414 7.384 13.065 1.00 95.38 88 PHE A CA 1
ATOM 673 C C . PHE A 1 88 ? -12.313 7.415 12.002 1.00 95.38 88 PHE A C 1
ATOM 675 O O . PHE A 1 88 ? -12.527 7.973 10.926 1.00 95.38 88 PHE A O 1
ATOM 682 N N . HIS A 1 89 ? -11.188 6.738 12.259 1.00 95.00 89 HIS A N 1
ATOM 683 C CA . HIS A 1 89 ? -10.101 6.558 11.297 1.00 95.00 89 HIS A CA 1
ATOM 684 C C . HIS A 1 89 ? -10.620 6.024 9.959 1.00 95.00 89 HIS A C 1
ATOM 686 O O . HIS A 1 89 ? -10.391 6.654 8.935 1.00 95.00 89 HIS A O 1
ATOM 692 N N . ASN A 1 90 ? -11.398 4.940 9.958 1.00 95.56 90 ASN A N 1
ATOM 693 C CA . ASN A 1 90 ? -11.871 4.319 8.721 1.00 95.56 90 ASN A CA 1
ATOM 694 C C . ASN A 1 90 ? -12.771 5.237 7.892 1.00 95.56 90 ASN A C 1
ATOM 696 O O . ASN A 1 90 ? -12.646 5.299 6.668 1.00 95.56 90 ASN A O 1
ATOM 700 N N . ARG A 1 91 ? -13.679 5.968 8.552 1.00 95.75 91 ARG A N 1
ATOM 701 C CA . ARG A 1 91 ? -14.547 6.944 7.880 1.00 95.75 91 ARG A CA 1
ATOM 702 C C . ARG A 1 91 ? -13.709 8.071 7.259 1.00 95.75 91 ARG A C 1
ATOM 704 O O . ARG A 1 91 ? -13.967 8.455 6.120 1.00 95.75 91 ARG A O 1
ATOM 711 N N . LEU A 1 92 ? -12.672 8.551 7.951 1.00 95.94 92 LEU A N 1
ATOM 712 C CA . LEU A 1 92 ? -11.741 9.547 7.406 1.00 95.94 92 LEU A CA 1
ATOM 713 C C . LEU A 1 92 ? -10.882 8.991 6.259 1.00 95.94 92 LEU A C 1
ATOM 715 O O . LEU A 1 92 ? -10.731 9.673 5.245 1.00 95.94 92 LEU A O 1
ATOM 719 N N . SER A 1 93 ? -10.374 7.759 6.362 1.00 95.69 93 SER A N 1
ATOM 720 C CA . SER A 1 93 ? -9.645 7.086 5.277 1.00 95.69 93 SER A CA 1
ATOM 721 C C . SER A 1 93 ? -10.504 7.008 4.019 1.00 95.69 93 SER A C 1
ATOM 723 O O . SER A 1 93 ? -10.057 7.419 2.950 1.00 95.69 93 SER A O 1
ATOM 725 N N . PHE A 1 94 ? -11.774 6.604 4.154 1.00 94.94 94 PHE A N 1
ATOM 726 C CA . PHE A 1 94 ? -12.716 6.587 3.036 1.00 94.94 94 PHE A CA 1
ATOM 727 C C . PHE A 1 94 ? -12.896 7.977 2.412 1.00 94.94 94 PHE A C 1
ATOM 729 O O . PHE A 1 94 ? -12.991 8.088 1.191 1.00 94.94 94 PHE A O 1
ATOM 736 N N . MET A 1 95 ? -12.940 9.047 3.213 1.00 94.88 95 MET A N 1
ATOM 737 C CA . MET A 1 95 ? -13.014 10.415 2.687 1.00 94.88 95 MET A CA 1
ATOM 738 C C . MET A 1 95 ? -11.760 10.792 1.891 1.00 94.88 95 MET A C 1
ATOM 740 O O . MET A 1 95 ? -11.887 11.277 0.765 1.00 94.88 95 MET A O 1
ATOM 744 N N . LEU A 1 96 ? -10.563 10.548 2.438 1.00 94.62 96 LEU A N 1
ATOM 745 C CA . LEU A 1 96 ? -9.290 10.847 1.764 1.00 94.62 96 LEU A CA 1
ATOM 746 C C . LEU A 1 96 ? -9.135 10.073 0.459 1.00 94.62 96 LEU A C 1
ATOM 748 O O . LEU A 1 96 ? -8.742 10.632 -0.563 1.00 94.62 96 LEU A O 1
ATOM 752 N N . ASN A 1 97 ? -9.567 8.818 0.461 1.00 93.19 97 ASN A N 1
ATOM 753 C CA . ASN A 1 97 ? -9.592 7.957 -0.708 1.00 93.19 97 ASN A CA 1
ATOM 754 C C . ASN A 1 97 ? -10.370 8.574 -1.888 1.00 93.19 97 ASN A C 1
ATOM 756 O O . ASN A 1 97 ? -10.095 8.266 -3.052 1.00 93.19 97 ASN A O 1
ATOM 760 N N . ARG A 1 98 ? -11.337 9.470 -1.630 1.00 91.94 98 ARG A N 1
ATOM 761 C CA . ARG A 1 98 ? -12.107 10.183 -2.669 1.00 91.94 98 ARG A CA 1
ATOM 762 C C . ARG A 1 98 ? -11.429 11.435 -3.216 1.00 91.94 98 ARG A C 1
ATOM 764 O O . ARG A 1 98 ? -11.927 11.975 -4.202 1.00 91.94 98 ARG A O 1
ATOM 771 N N . LEU A 1 99 ? -10.306 11.863 -2.641 1.00 92.81 99 LEU A N 1
ATOM 772 C CA . LEU A 1 99 ? -9.533 12.995 -3.153 1.00 92.81 99 LEU A CA 1
ATOM 773 C C . LEU A 1 99 ? -8.803 12.666 -4.457 1.00 92.81 99 LEU A C 1
ATOM 775 O O . LEU A 1 99 ? -8.584 13.568 -5.259 1.00 92.81 99 LEU A O 1
ATOM 779 N N . GLY A 1 100 ? -8.470 11.389 -4.678 1.00 92.62 100 GLY A N 1
ATOM 780 C CA . GLY A 1 100 ? -7.727 10.949 -5.861 1.00 92.62 100 GLY A CA 1
ATOM 781 C C . GLY A 1 100 ? -6.265 11.395 -5.837 1.00 92.62 100 GLY A C 1
ATOM 782 O O . GLY A 1 100 ? -5.750 11.806 -6.866 1.00 92.62 100 GLY A O 1
ATOM 783 N N . CYS A 1 101 ? -5.628 11.375 -4.665 1.00 93.31 101 CYS A N 1
ATOM 784 C CA . CYS A 1 101 ? -4.232 11.753 -4.458 1.00 93.31 101 CYS A CA 1
ATOM 785 C C . CYS A 1 101 ? -3.504 10.590 -3.778 1.00 93.31 101 CYS A C 1
ATOM 787 O O . CYS A 1 101 ? -3.865 10.223 -2.659 1.00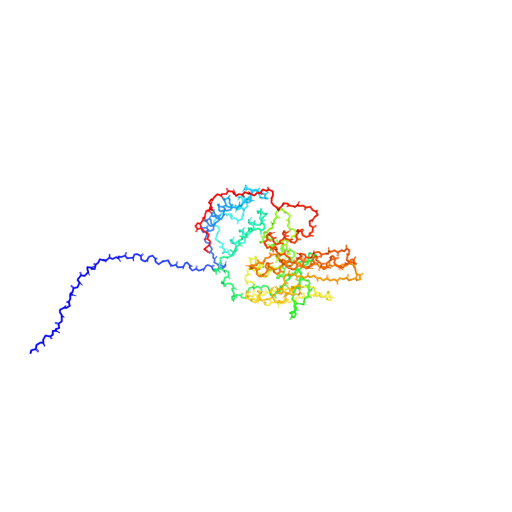 93.31 101 CYS A O 1
ATOM 789 N N . ALA A 1 102 ? -2.473 10.029 -4.417 1.00 91.50 102 ALA A N 1
ATOM 790 C CA . ALA A 1 102 ? -1.712 8.906 -3.848 1.00 91.50 102 ALA A CA 1
ATOM 791 C C . ALA A 1 102 ? -0.836 9.310 -2.644 1.00 91.50 102 ALA A C 1
ATOM 793 O O . ALA A 1 102 ? -0.365 8.463 -1.895 1.00 91.50 102 ALA A O 1
ATOM 794 N N . HIS A 1 103 ? -0.627 10.614 -2.445 1.00 91.38 103 HIS A N 1
ATOM 795 C CA . HIS A 1 103 ? 0.269 11.171 -1.426 1.00 91.38 103 HIS A CA 1
ATOM 796 C C . HIS A 1 103 ? -0.472 11.707 -0.197 1.00 91.38 103 HIS A C 1
ATOM 798 O O . HIS A 1 103 ? 0.103 12.421 0.621 1.00 91.38 103 HIS A O 1
ATOM 804 N N . THR A 1 104 ? -1.768 11.420 -0.082 1.00 92.31 104 THR A N 1
ATOM 805 C CA . THR A 1 104 ? -2.588 11.843 1.054 1.00 92.31 104 THR A CA 1
ATOM 806 C C . THR A 1 104 ? -3.113 10.619 1.771 1.00 92.31 104 THR A C 1
ATOM 808 O O . THR A 1 104 ? -3.859 9.838 1.196 1.00 92.31 104 THR A O 1
ATOM 811 N N . GLY A 1 105 ? -2.739 10.472 3.038 1.00 91.25 105 GLY A N 1
ATOM 812 C CA . GLY A 1 105 ? -3.155 9.360 3.880 1.00 91.25 105 GLY A CA 1
ATOM 813 C C . GLY A 1 105 ? -3.486 9.823 5.291 1.00 91.25 105 GLY A C 1
ATOM 814 O O . GLY A 1 105 ? -3.141 10.933 5.702 1.00 91.25 105 GLY A O 1
ATOM 815 N N . ILE A 1 106 ? -4.162 8.953 6.029 1.00 92.12 106 ILE A N 1
ATOM 816 C CA . ILE A 1 106 ? -4.372 9.086 7.466 1.00 92.12 106 ILE A CA 1
ATOM 817 C C . ILE A 1 106 ? -3.853 7.820 8.127 1.00 92.12 106 ILE A C 1
ATOM 819 O O . ILE A 1 106 ? -4.019 6.725 7.597 1.00 92.12 106 ILE A O 1
ATOM 823 N N . TYR A 1 107 ? -3.224 7.992 9.281 1.00 90.38 107 TYR A N 1
ATOM 824 C CA . TYR A 1 107 ? -2.702 6.898 10.079 1.00 90.38 107 TYR A CA 1
ATOM 825 C C . TYR A 1 107 ? -3.293 6.979 11.478 1.00 90.38 107 TYR A C 1
ATOM 827 O O . TYR A 1 107 ? -3.638 8.059 11.972 1.00 90.38 107 TYR A O 1
ATOM 835 N N . MET A 1 108 ? -3.382 5.833 12.147 1.00 89.50 108 MET A N 1
ATOM 836 C CA . MET A 1 108 ? -3.618 5.829 13.584 1.00 89.50 108 MET A CA 1
ATOM 837 C C . MET A 1 108 ? -2.518 6.627 14.291 1.00 89.50 108 MET A C 1
ATOM 839 O O . MET A 1 108 ? -1.351 6.567 13.912 1.00 89.50 108 MET A O 1
ATOM 843 N N . SER A 1 109 ? -2.882 7.351 15.353 1.00 86.94 109 SER A N 1
ATOM 844 C CA . SER A 1 109 ? -1.878 7.979 16.220 1.00 86.94 109 SER A CA 1
ATOM 845 C C . SER A 1 109 ? -0.852 6.939 16.686 1.00 86.94 109 SER A C 1
ATOM 847 O O . SER A 1 109 ? -1.238 5.800 16.950 1.00 86.94 109 SER A O 1
ATOM 849 N N . THR A 1 110 ? 0.418 7.325 16.851 1.00 85.81 110 THR A N 1
ATOM 850 C CA . THR A 1 110 ? 1.495 6.437 17.343 1.00 85.81 110 THR A CA 1
ATOM 851 C C . THR A 1 110 ? 1.054 5.665 18.585 1.00 85.81 110 THR A C 1
ATOM 853 O O . THR A 1 110 ? 1.120 4.450 18.641 1.00 85.81 110 THR A O 1
ATOM 856 N N . ALA A 1 111 ? 0.437 6.381 19.518 1.00 82.75 111 ALA A N 1
ATOM 857 C CA . ALA A 1 111 ? -0.294 5.874 20.670 1.00 82.75 111 ALA A CA 1
ATOM 858 C C . ALA A 1 111 ? -1.239 4.684 20.393 1.00 82.75 111 ALA A C 1
ATOM 860 O O . ALA A 1 111 ? -1.170 3.651 21.062 1.00 82.75 111 ALA A O 1
ATOM 861 N N . ALA A 1 112 ? -2.165 4.857 19.449 1.00 88.38 112 ALA A N 1
ATOM 862 C CA . ALA A 1 112 ? -3.143 3.843 19.080 1.00 88.38 112 ALA A CA 1
ATOM 863 C C . ALA A 1 112 ? -2.472 2.677 18.345 1.00 88.38 112 ALA A C 1
ATOM 865 O O . ALA A 1 112 ? -2.762 1.526 18.660 1.00 88.38 112 ALA A O 1
ATOM 866 N N . TYR A 1 113 ? -1.550 2.974 17.429 1.00 90.12 113 TYR A N 1
ATOM 867 C CA . TYR A 1 113 ? -0.810 1.979 16.657 1.00 90.12 113 TYR A CA 1
ATOM 868 C C . TYR A 1 113 ? 0.068 1.092 17.554 1.00 90.12 113 TYR A C 1
ATOM 870 O O . TYR A 1 113 ? -0.043 -0.131 17.524 1.00 90.12 113 TYR A O 1
ATOM 878 N N . ASP A 1 114 ? 0.852 1.695 18.447 1.00 87.81 114 ASP A N 1
ATOM 879 C CA . ASP A 1 114 ? 1.722 0.990 19.392 1.00 87.81 114 ASP A CA 1
ATOM 880 C C . ASP A 1 114 ? 0.925 0.100 20.350 1.00 87.81 114 ASP A C 1
ATOM 882 O O . ASP A 1 114 ? 1.383 -0.970 20.755 1.00 87.81 114 ASP A O 1
ATOM 886 N N . SER A 1 115 ? -0.310 0.496 20.683 1.00 86.00 115 SER A N 1
ATOM 887 C CA . SER A 1 115 ? -1.192 -0.315 21.529 1.00 86.00 115 SER A CA 1
ATOM 888 C C . SER A 1 115 ? -1.578 -1.663 20.902 1.00 86.00 115 SER A C 1
ATOM 890 O O . SER A 1 115 ? -1.997 -2.569 21.629 1.00 86.00 115 SER A O 1
ATOM 892 N N . LEU A 1 116 ? -1.405 -1.811 19.582 1.00 89.62 116 LEU A N 1
ATOM 893 C CA . LEU A 1 116 ? -1.684 -3.030 18.824 1.00 89.62 116 LEU A CA 1
ATOM 894 C C . LEU A 1 116 ? -0.498 -4.005 18.780 1.00 89.62 116 LEU A C 1
ATOM 896 O O . LEU A 1 116 ? -0.701 -5.174 18.464 1.00 89.62 116 LEU A O 1
ATOM 900 N N . GLN A 1 117 ? 0.718 -3.567 19.131 1.00 89.38 117 GLN A N 1
ATOM 901 C CA . GLN A 1 117 ? 1.951 -4.347 18.932 1.00 89.38 117 GLN A CA 1
ATOM 902 C C . GLN A 1 117 ? 1.903 -5.752 19.544 1.00 89.38 117 GLN A C 1
ATOM 904 O O . GLN A 1 117 ? 2.354 -6.717 18.941 1.00 89.38 117 GLN A O 1
ATOM 909 N N . SER A 1 118 ? 1.293 -5.875 20.723 1.00 85.31 118 SER A N 1
ATOM 910 C CA . SER A 1 118 ? 1.179 -7.133 21.480 1.00 85.31 118 SER A CA 1
ATOM 911 C C . SER A 1 118 ? -0.205 -7.785 21.397 1.00 85.31 118 SER A C 1
ATOM 913 O O . SER A 1 118 ? -0.533 -8.642 22.217 1.00 85.31 118 SER A O 1
ATOM 915 N N . LYS A 1 119 ? -1.063 -7.340 20.474 1.00 91.06 119 LYS A N 1
ATOM 916 C CA . LYS A 1 119 ? -2.447 -7.808 20.374 1.00 91.06 119 LYS A CA 1
ATOM 917 C C . LYS A 1 119 ? -2.607 -8.830 19.262 1.00 91.06 119 LYS A C 1
ATOM 919 O O . LYS A 1 119 ? -2.423 -8.489 18.101 1.00 91.06 119 LYS A O 1
ATOM 924 N N . ASP A 1 120 ? -3.029 -10.039 19.619 1.00 94.12 120 ASP A N 1
ATOM 925 C CA . ASP A 1 120 ? -3.299 -11.121 18.667 1.00 94.12 120 ASP A CA 1
ATOM 926 C C . ASP A 1 120 ? -4.637 -10.901 17.945 1.00 94.12 120 ASP A C 1
ATOM 928 O O . ASP A 1 120 ? -5.649 -11.516 18.290 1.00 94.12 120 ASP A O 1
ATOM 932 N N . TYR A 1 121 ? -4.658 -9.970 16.987 1.00 94.44 121 TYR A N 1
ATOM 933 C CA . TYR A 1 121 ? -5.856 -9.567 16.232 1.00 94.44 121 TYR A CA 1
ATOM 934 C C . TYR A 1 121 ? -5.727 -9.777 14.719 1.00 94.44 121 TYR A C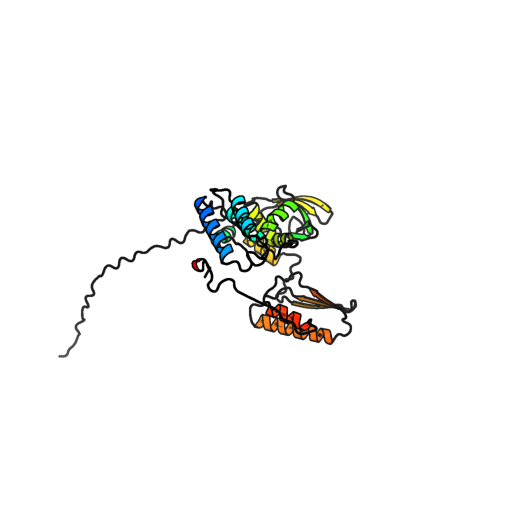 1
ATOM 936 O O . TYR A 1 121 ? -6.717 -9.659 13.999 1.00 94.44 121 TYR A O 1
ATOM 944 N N . PHE A 1 122 ? -4.524 -10.042 14.214 1.00 96.81 122 PHE A N 1
ATOM 945 C CA . PHE A 1 122 ? -4.226 -9.891 12.795 1.00 96.81 122 PHE A CA 1
ATOM 946 C C . PHE A 1 122 ? -4.342 -11.208 12.036 1.00 96.81 122 PHE A C 1
ATOM 948 O O . PHE A 1 122 ? -3.980 -12.274 12.544 1.00 96.81 122 PHE A O 1
ATOM 955 N N . PHE A 1 123 ? -4.837 -11.123 10.799 1.00 97.44 123 PHE A N 1
ATOM 956 C CA . PHE A 1 123 ? -4.883 -12.261 9.888 1.00 97.44 123 PHE A CA 1
ATOM 957 C C . PHE A 1 123 ? -3.453 -12.721 9.554 1.00 97.44 123 PHE A C 1
ATOM 959 O O . PHE A 1 123 ? -2.666 -11.911 9.069 1.00 97.44 123 PHE A O 1
ATOM 966 N N . PRO A 1 124 ? -3.093 -13.994 9.790 1.00 95.12 124 PRO A N 1
ATOM 967 C CA . PRO A 1 124 ? -1.693 -14.419 9.849 1.00 95.12 124 PRO A CA 1
ATOM 968 C C . PRO A 1 124 ? -1.190 -15.010 8.528 1.00 95.12 124 PRO A C 1
ATOM 970 O O . PRO A 1 124 ? -0.434 -15.976 8.523 1.00 95.12 124 PRO A O 1
ATOM 973 N N . TYR A 1 125 ? -1.666 -14.502 7.396 1.00 95.81 125 TYR A N 1
ATOM 974 C CA . TYR A 1 125 ? -1.169 -14.914 6.088 1.00 95.81 125 TYR A CA 1
ATOM 975 C C . TYR A 1 125 ? -0.968 -13.675 5.227 1.00 95.81 125 TYR A C 1
ATOM 977 O O . TYR A 1 125 ? -1.959 -13.035 4.863 1.00 95.81 125 TYR A O 1
ATOM 985 N N . PRO A 1 126 ? 0.282 -13.360 4.849 1.00 95.44 126 PRO A N 1
ATOM 986 C CA . PRO A 1 126 ? 0.537 -12.518 3.700 1.00 95.44 126 PRO A CA 1
ATOM 987 C C . PRO A 1 126 ? -0.153 -13.091 2.464 1.00 95.44 126 PRO A C 1
ATOM 989 O O . PRO A 1 126 ? -0.133 -14.303 2.214 1.00 95.44 126 PRO A O 1
ATOM 992 N N . VAL A 1 127 ? -0.764 -12.209 1.685 1.00 96.56 127 VAL A N 1
ATOM 993 C CA . VAL A 1 127 ? -1.556 -12.565 0.509 1.00 96.56 127 VAL A CA 1
ATOM 994 C C . VAL A 1 127 ? -1.137 -11.733 -0.696 1.00 96.56 127 VAL A C 1
ATOM 996 O O . VAL A 1 127 ? -0.368 -10.779 -0.601 1.00 96.56 127 VAL A O 1
ATOM 999 N N . SER A 1 128 ? -1.611 -12.127 -1.867 1.00 95.19 128 SER A N 1
ATOM 1000 C CA . SER A 1 128 ? -1.486 -11.355 -3.098 1.00 95.19 128 SER A CA 1
ATOM 1001 C C . SER A 1 128 ? -2.809 -11.364 -3.839 1.00 95.19 128 SER A C 1
ATOM 1003 O O . SER A 1 128 ? -3.520 -12.371 -3.839 1.00 95.19 128 SER A O 1
ATOM 1005 N N . TRP A 1 129 ? -3.135 -10.238 -4.463 1.00 95.25 129 TRP A N 1
ATOM 1006 C CA . TRP A 1 129 ? -4.293 -10.114 -5.334 1.00 95.25 129 TRP A CA 1
ATOM 1007 C C . TRP A 1 129 ? -3.851 -10.284 -6.783 1.00 95.25 129 TRP A C 1
ATOM 1009 O O . TRP A 1 129 ? -3.113 -9.452 -7.304 1.00 95.25 129 TRP A O 1
ATOM 1019 N N . LEU A 1 130 ? -4.270 -11.373 -7.425 1.00 92.62 130 LEU A N 1
ATOM 1020 C CA . LEU A 1 130 ? -3.914 -11.677 -8.811 1.00 92.62 130 LEU A CA 1
ATOM 1021 C C . LEU A 1 130 ? -5.116 -12.275 -9.532 1.00 92.62 130 LEU A C 1
ATOM 1023 O O . LEU A 1 130 ? -5.723 -13.214 -9.025 1.00 92.62 130 LEU A O 1
ATOM 1027 N N . ASP A 1 131 ? -5.449 -11.749 -10.710 1.00 92.38 131 ASP A N 1
ATOM 1028 C CA . ASP A 1 131 ? -6.574 -12.217 -11.533 1.00 92.38 131 ASP A CA 1
ATOM 1029 C C . ASP A 1 131 ? -7.891 -12.348 -10.743 1.00 92.38 131 ASP A C 1
ATOM 1031 O O . ASP A 1 131 ? -8.593 -13.354 -10.840 1.00 92.38 131 ASP A O 1
ATOM 1035 N N . GLU A 1 132 ? -8.198 -11.337 -9.921 1.00 94.06 132 GLU A N 1
ATOM 1036 C CA . GLU A 1 132 ? -9.366 -11.291 -9.023 1.00 94.06 132 GLU A CA 1
ATOM 1037 C C . GLU A 1 132 ? -9.395 -12.387 -7.938 1.00 94.06 132 GLU A C 1
ATOM 1039 O O . GLU A 1 132 ? -10.450 -12.725 -7.391 1.00 94.06 132 GLU A O 1
ATOM 1044 N N . LYS A 1 133 ? -8.230 -12.952 -7.603 1.00 97.12 133 LYS A N 1
ATOM 1045 C CA . LYS A 1 133 ? -8.071 -13.995 -6.585 1.00 97.12 133 LYS A CA 1
ATOM 1046 C C . LYS A 1 133 ? -7.177 -13.524 -5.455 1.00 97.12 133 LYS A C 1
ATOM 1048 O O . LYS A 1 133 ? -6.124 -12.936 -5.686 1.00 97.12 133 LYS A O 1
ATOM 1053 N N . LEU A 1 134 ? -7.570 -13.875 -4.233 1.00 98.19 134 LEU A N 1
ATOM 1054 C CA . LEU A 1 134 ? -6.739 -13.710 -3.049 1.00 98.19 134 LEU A CA 1
ATOM 1055 C C . LEU A 1 134 ? -5.916 -14.983 -2.837 1.00 98.19 134 LEU A C 1
ATOM 1057 O O . LEU A 1 134 ? -6.462 -16.023 -2.460 1.00 98.19 134 LEU A O 1
ATOM 1061 N N . LEU A 1 135 ? -4.619 -14.909 -3.113 1.00 97.81 135 LEU A N 1
ATOM 1062 C CA . LEU A 1 135 ? -3.698 -16.041 -3.052 1.00 97.81 135 LEU A CA 1
ATOM 1063 C C . LEU A 1 135 ? -2.806 -15.942 -1.818 1.00 97.81 135 LEU A C 1
ATOM 1065 O O . LEU A 1 135 ? -2.301 -14.866 -1.509 1.00 97.81 135 LEU A O 1
ATOM 1069 N N . VAL A 1 136 ? -2.570 -17.060 -1.134 1.00 97.12 136 VAL A N 1
ATOM 1070 C CA . VAL A 1 136 ? -1.599 -17.126 -0.030 1.00 97.12 136 VAL A CA 1
ATOM 1071 C C . VAL A 1 136 ? -0.179 -16.938 -0.569 1.00 97.12 136 VAL A C 1
ATOM 1073 O O . VAL A 1 136 ? 0.250 -17.682 -1.451 1.00 97.12 136 VAL A O 1
ATOM 1076 N N . ASN A 1 137 ? 0.560 -15.973 -0.019 1.00 94.38 137 ASN A N 1
ATOM 1077 C CA . ASN A 1 137 ? 1.891 -15.560 -0.483 1.00 94.38 137 ASN A CA 1
ATOM 1078 C C . ASN A 1 137 ? 3.005 -15.899 0.527 1.00 94.38 137 ASN A C 1
ATOM 1080 O O . ASN A 1 137 ? 4.016 -15.204 0.618 1.00 94.38 137 ASN A O 1
ATOM 1084 N N . VAL A 1 138 ? 2.806 -16.958 1.317 1.00 92.38 138 VAL A N 1
ATOM 1085 C CA . VAL A 1 138 ? 3.739 -17.399 2.359 1.00 92.38 138 VAL A CA 1
ATOM 1086 C C . VAL A 1 138 ? 3.878 -18.926 2.370 1.00 92.38 138 VAL A C 1
ATOM 1088 O O . VAL A 1 138 ? 2.917 -19.653 2.111 1.00 92.38 138 VAL A O 1
ATOM 1091 N N . LYS A 1 139 ? 5.087 -19.422 2.662 1.00 89.62 139 LYS A N 1
ATOM 1092 C CA . LYS A 1 139 ? 5.443 -20.854 2.692 1.00 89.62 139 LYS A CA 1
ATOM 1093 C C . LYS A 1 139 ? 5.482 -21.416 4.110 1.00 89.62 139 LYS A C 1
ATOM 1095 O O . LYS A 1 139 ? 5.857 -20.721 5.041 1.00 89.62 139 LYS A O 1
ATOM 1100 N N . GLY A 1 140 ? 5.208 -22.715 4.252 1.00 87.94 140 GLY A N 1
ATOM 1101 C CA . GLY A 1 140 ? 5.435 -23.448 5.508 1.00 87.94 140 GLY A CA 1
ATOM 1102 C C . GLY A 1 140 ? 4.305 -23.363 6.538 1.00 87.94 140 GLY A C 1
ATOM 1103 O O . GLY A 1 140 ? 4.483 -23.818 7.664 1.00 87.94 140 GLY A O 1
ATOM 1104 N N . TYR A 1 141 ? 3.146 -22.831 6.151 1.00 91.88 141 TYR A N 1
ATOM 1105 C CA . TYR A 1 141 ? 1.968 -22.693 7.008 1.00 91.88 141 TYR A CA 1
ATOM 1106 C C . TYR A 1 141 ? 0.882 -23.729 6.685 1.00 91.88 141 TYR A C 1
ATOM 1108 O O . TYR A 1 141 ? 0.978 -24.471 5.706 1.00 91.88 141 TYR A O 1
ATOM 1116 N N . LEU A 1 142 ? -0.152 -23.787 7.536 1.00 94.56 142 LEU A N 1
ATOM 1117 C CA . LEU A 1 142 ? -1.275 -24.726 7.411 1.00 94.56 142 LEU A CA 1
ATOM 1118 C C . LEU A 1 142 ? -1.997 -24.579 6.066 1.00 94.56 142 LEU A C 1
ATOM 1120 O O . LEU A 1 142 ? -2.240 -25.576 5.387 1.00 94.56 142 LEU A O 1
ATOM 1124 N N . ILE A 1 143 ? -2.323 -23.342 5.685 1.00 96.81 143 ILE A N 1
ATOM 1125 C CA . ILE A 1 143 ? -2.850 -23.041 4.357 1.00 96.81 143 ILE A CA 1
ATOM 1126 C C . ILE A 1 143 ? -1.643 -22.884 3.426 1.00 96.81 143 ILE A C 1
ATOM 1128 O O . ILE A 1 143 ? -0.805 -22.012 3.669 1.00 96.81 143 ILE A O 1
ATOM 1132 N N . PRO A 1 144 ? -1.511 -23.734 2.395 1.00 95.00 144 PRO A N 1
ATOM 1133 C CA . PRO A 1 144 ? -0.321 -23.735 1.567 1.00 95.00 144 PRO A CA 1
ATOM 1134 C C . PRO A 1 144 ? -0.252 -22.480 0.697 1.00 95.00 144 PRO A C 1
ATOM 1136 O O . PRO A 1 144 ? -1.268 -21.926 0.281 1.00 95.00 144 PRO A O 1
ATOM 1139 N N . GLU A 1 145 ? 0.970 -22.086 0.370 1.00 94.56 145 GLU A N 1
ATOM 1140 C CA . GLU A 1 145 ? 1.273 -21.097 -0.659 1.00 94.56 145 GLU A CA 1
ATOM 1141 C C . GLU A 1 145 ? 0.483 -21.356 -1.954 1.00 94.56 145 GLU A C 1
ATOM 1143 O O . GLU A 1 145 ? 0.298 -22.503 -2.375 1.00 94.56 145 GLU A O 1
ATOM 1148 N N . GLY A 1 146 ? 0.015 -20.284 -2.592 1.00 95.56 146 GLY A N 1
ATOM 1149 C CA . GLY A 1 146 ? -0.755 -20.346 -3.832 1.00 95.56 146 GLY A CA 1
ATOM 1150 C C . GLY A 1 146 ? -2.189 -20.844 -3.652 1.00 95.56 146 GLY A C 1
ATOM 1151 O O . GLY A 1 146 ? -2.941 -20.858 -4.626 1.00 95.56 146 GLY A O 1
ATOM 1152 N N . ALA A 1 147 ? -2.599 -21.222 -2.435 1.00 98.06 147 ALA A N 1
ATOM 1153 C CA . ALA A 1 147 ? -3.997 -21.497 -2.145 1.00 98.06 147 ALA A CA 1
ATOM 1154 C C . ALA A 1 147 ? -4.852 -20.254 -2.402 1.00 98.06 147 ALA A C 1
ATOM 1156 O O . ALA A 1 147 ? -4.518 -19.149 -1.971 1.00 98.06 147 ALA A O 1
ATOM 1157 N N . GLU A 1 148 ? -5.986 -20.456 -3.064 1.00 98.56 148 GLU A N 1
ATOM 1158 C CA . GLU A 1 148 ? -6.957 -19.406 -3.328 1.00 98.56 148 GLU A CA 1
ATOM 1159 C C . GLU A 1 148 ? -7.959 -19.325 -2.177 1.00 98.56 148 GLU A C 1
ATOM 1161 O O . GLU A 1 148 ? -8.801 -20.215 -2.002 1.00 98.56 148 GLU A O 1
ATOM 1166 N N . ILE A 1 149 ? -7.907 -18.240 -1.410 1.00 98.81 149 ILE A N 1
ATOM 1167 C CA . ILE A 1 149 ? -8.866 -17.965 -0.345 1.00 98.81 149 ILE A CA 1
ATOM 1168 C C . ILE A 1 149 ? -10.199 -17.559 -0.981 1.00 98.81 149 ILE A C 1
ATOM 1170 O O . ILE A 1 149 ? -10.265 -16.678 -1.832 1.00 98.81 149 ILE A O 1
ATOM 1174 N N . LYS A 1 150 ? -11.287 -18.204 -0.555 1.00 98.75 150 LYS A N 1
ATOM 1175 C CA . LYS A 1 150 ? -12.654 -17.938 -1.030 1.00 98.75 150 LYS A CA 1
ATOM 1176 C C . LYS A 1 150 ? -13.458 -17.124 -0.031 1.00 98.75 150 LYS A C 1
ATOM 1178 O O . LYS A 1 150 ? -14.167 -16.200 -0.426 1.00 98.75 150 LYS A O 1
ATOM 1183 N N . THR A 1 151 ? -13.361 -17.467 1.251 1.00 98.81 151 THR A N 1
ATOM 1184 C CA . THR A 1 151 ? -14.040 -16.729 2.320 1.00 98.81 151 THR A CA 1
ATOM 1185 C C . THR A 1 151 ? -13.209 -16.692 3.590 1.00 98.81 151 THR A C 1
ATOM 1187 O O . THR A 1 151 ? -12.559 -17.686 3.918 1.00 98.81 151 THR A O 1
ATOM 1190 N N . ILE A 1 152 ? -13.337 -15.610 4.353 1.00 98.75 152 ILE A N 1
ATOM 1191 C CA . ILE A 1 152 ? -12.806 -15.484 5.715 1.00 98.75 152 ILE A CA 1
ATOM 1192 C C . ILE A 1 152 ? -13.974 -15.114 6.627 1.00 98.75 152 ILE A C 1
ATOM 1194 O O . ILE A 1 152 ? -14.726 -14.189 6.327 1.00 98.75 152 ILE A O 1
ATOM 1198 N N . ASN A 1 153 ? -14.183 -15.875 7.701 1.00 98.12 153 ASN A N 1
ATOM 1199 C CA . ASN A 1 153 ? -15.320 -15.715 8.619 1.00 98.12 153 ASN A CA 1
ATOM 1200 C C . ASN A 1 153 ? -16.677 -15.684 7.888 1.00 98.12 153 ASN A C 1
ATOM 1202 O O . ASN A 1 153 ? -17.580 -14.926 8.231 1.00 98.12 153 ASN A O 1
ATOM 1206 N N . GLY A 1 154 ? -16.806 -16.504 6.838 1.00 98.19 154 GLY A N 1
ATOM 1207 C CA . GLY A 1 154 ? -18.003 -16.591 5.996 1.00 98.19 154 GLY A CA 1
ATOM 1208 C C . GLY A 1 154 ? -18.191 -15.441 4.997 1.00 98.19 154 GLY A C 1
ATOM 1209 O O . GLY A 1 154 ? -19.095 -15.524 4.171 1.00 98.19 154 GLY A O 1
ATOM 1210 N N . ARG A 1 155 ? -17.340 -14.406 5.019 1.00 98.50 155 ARG A N 1
ATOM 1211 C CA . ARG A 1 155 ? -17.389 -13.275 4.079 1.00 98.50 155 ARG A CA 1
ATOM 1212 C C . ARG A 1 155 ? -16.627 -13.611 2.791 1.00 98.50 155 ARG A C 1
ATOM 1214 O O . ARG A 1 155 ? -15.480 -14.058 2.894 1.00 98.50 155 ARG A O 1
ATOM 1221 N N . PRO A 1 156 ? -17.207 -13.413 1.594 1.00 98.56 156 PRO A N 1
ATOM 1222 C CA . PRO A 1 156 ? -16.492 -13.562 0.327 1.00 98.56 156 PRO A CA 1
ATOM 1223 C C . PRO A 1 156 ? -15.273 -12.641 0.236 1.00 98.56 156 PRO A C 1
ATOM 1225 O O . PRO A 1 156 ? -15.354 -11.463 0.580 1.00 98.56 156 PRO A O 1
ATOM 1228 N N . VAL A 1 157 ? -14.152 -13.148 -0.287 1.00 98.12 157 VAL A N 1
ATOM 1229 C CA . VAL A 1 157 ? -12.933 -12.329 -0.438 1.00 98.12 157 VAL A CA 1
ATOM 1230 C C . VAL A 1 157 ? -13.133 -11.118 -1.343 1.00 98.12 157 VAL A C 1
ATOM 1232 O O . VAL A 1 157 ? -12.539 -10.083 -1.084 1.00 98.12 157 VAL A O 1
ATOM 1235 N N . ALA A 1 158 ? -14.012 -11.197 -2.345 1.00 97.44 158 ALA A N 1
ATOM 1236 C CA . ALA A 1 158 ? -14.329 -10.054 -3.198 1.00 97.44 158 ALA A CA 1
ATOM 1237 C C . ALA A 1 158 ? -14.946 -8.888 -2.401 1.00 97.44 158 ALA A C 1
ATOM 1239 O O . ALA A 1 158 ? -14.588 -7.734 -2.623 1.00 97.44 158 ALA A O 1
ATOM 1240 N N . GLU A 1 159 ? -15.825 -9.185 -1.438 1.00 98.12 159 GLU A N 1
ATOM 1241 C CA . GLU A 1 159 ? -16.415 -8.175 -0.549 1.00 98.12 159 GLU A CA 1
ATOM 1242 C C . GLU A 1 159 ? -15.379 -7.626 0.431 1.00 98.12 159 GLU A C 1
ATOM 1244 O O . GLU A 1 159 ? -15.330 -6.419 0.664 1.00 98.12 159 GLU A O 1
ATOM 1249 N N . ILE A 1 160 ? -14.514 -8.501 0.959 1.00 98.50 160 ILE A N 1
ATOM 1250 C CA . ILE A 1 160 ? -13.404 -8.093 1.824 1.00 98.50 160 ILE A CA 1
ATOM 1251 C C . ILE A 1 160 ? -12.502 -7.115 1.073 1.00 98.50 160 ILE A C 1
ATOM 1253 O O . ILE A 1 160 ? -12.345 -5.986 1.522 1.00 98.50 160 ILE A O 1
ATOM 1257 N N . MET A 1 161 ? -11.979 -7.497 -0.091 1.00 98.12 161 MET A N 1
ATOM 1258 C CA . MET A 1 161 ? -11.058 -6.664 -0.866 1.00 98.12 161 MET A CA 1
ATOM 1259 C C . MET A 1 161 ? -11.693 -5.354 -1.332 1.00 98.12 161 MET A C 1
ATOM 1261 O O . MET A 1 161 ? -11.015 -4.332 -1.359 1.00 98.12 161 MET A O 1
ATOM 1265 N N . ALA A 1 162 ? -12.989 -5.346 -1.657 1.00 95.88 162 ALA A N 1
ATOM 1266 C CA . ALA A 1 162 ? -13.703 -4.112 -1.979 1.00 95.88 162 ALA A CA 1
ATOM 1267 C C . ALA A 1 162 ? -13.804 -3.157 -0.776 1.00 95.88 162 ALA A C 1
ATOM 1269 O O . ALA A 1 162 ? -13.718 -1.943 -0.956 1.00 95.88 162 ALA A O 1
ATOM 1270 N N . ALA A 1 163 ? -13.974 -3.688 0.440 1.00 96.81 163 ALA A N 1
ATOM 1271 C CA . ALA A 1 163 ? -13.969 -2.885 1.658 1.00 96.81 163 ALA A CA 1
ATOM 1272 C C . ALA A 1 163 ? -12.560 -2.366 1.989 1.00 96.81 163 ALA A C 1
ATOM 1274 O O . ALA A 1 163 ? -12.403 -1.180 2.279 1.00 96.81 163 ALA A O 1
ATOM 1275 N N . LEU A 1 164 ? -11.536 -3.222 1.890 1.00 97.62 164 LEU A N 1
ATOM 1276 C CA . LEU A 1 164 ? -10.151 -2.851 2.203 1.00 97.62 164 LEU A CA 1
ATOM 1277 C C . LEU A 1 164 ? -9.595 -1.801 1.229 1.00 97.62 164 LEU A C 1
ATOM 1279 O O . LEU A 1 164 ? -9.000 -0.822 1.665 1.00 97.62 164 LEU A O 1
ATOM 1283 N N . ALA A 1 165 ? -9.930 -1.895 -0.063 1.00 95.38 165 ALA A N 1
ATOM 1284 C CA . ALA A 1 165 ? -9.521 -0.928 -1.092 1.00 95.38 165 ALA A CA 1
ATOM 1285 C C . ALA A 1 165 ? -9.904 0.537 -0.778 1.00 95.38 165 ALA A C 1
ATOM 1287 O O . ALA A 1 165 ? -9.397 1.478 -1.396 1.00 95.38 165 ALA A O 1
ATOM 1288 N N . THR A 1 166 ? -10.815 0.757 0.175 1.00 93.12 166 THR A N 1
ATOM 1289 C CA . THR A 1 166 ? -11.200 2.096 0.631 1.00 93.12 166 THR A CA 1
ATOM 1290 C C . THR A 1 166 ? -10.161 2.781 1.521 1.00 93.12 166 THR A C 1
ATOM 1292 O O . THR A 1 166 ? -10.234 4.001 1.678 1.00 93.12 166 THR A O 1
ATOM 1295 N N . PHE A 1 167 ? -9.182 2.045 2.053 1.00 95.25 167 PHE A N 1
ATOM 1296 C CA . PHE A 1 167 ? -8.040 2.604 2.782 1.00 95.25 167 PHE A CA 1
ATOM 1297 C C . PHE A 1 167 ? -6.939 3.114 1.834 1.00 95.25 167 PHE A C 1
ATOM 1299 O O . PHE A 1 167 ? -6.226 4.058 2.170 1.00 95.25 167 PHE A O 1
ATOM 1306 N N . GLU A 1 168 ? -6.872 2.578 0.612 1.00 94.56 168 GLU A N 1
ATOM 1307 C CA . GLU A 1 168 ? -5.753 2.782 -0.315 1.00 94.56 168 GLU A CA 1
ATOM 1308 C C . GLU A 1 168 ? -5.932 3.999 -1.225 1.00 94.56 168 GLU A C 1
ATOM 1310 O O . GLU A 1 168 ? -6.631 3.956 -2.245 1.00 94.56 168 GLU A O 1
ATOM 1315 N N . CYS A 1 169 ? -5.317 5.123 -0.860 1.00 93.31 169 CYS A N 1
ATOM 1316 C CA . CYS A 1 169 ? -5.379 6.350 -1.651 1.00 93.31 169 CYS A CA 1
ATOM 1317 C C . CYS A 1 169 ? -4.528 6.223 -2.924 1.00 93.31 169 CYS A C 1
ATOM 1319 O O . CYS A 1 169 ? -3.352 5.883 -2.870 1.00 93.31 169 CYS A O 1
ATOM 1321 N N . VAL A 1 170 ? -5.127 6.511 -4.083 1.00 92.75 170 VAL A N 1
ATOM 1322 C CA . VAL A 1 170 ? -4.475 6.406 -5.398 1.00 92.75 170 VAL A CA 1
ATOM 1323 C C . VAL A 1 170 ? -4.678 7.681 -6.203 1.00 92.75 170 VAL A C 1
ATOM 1325 O O . VAL A 1 170 ? -5.636 8.423 -5.976 1.00 92.75 170 VAL A O 1
ATOM 1328 N N . GLU A 1 171 ? -3.763 7.937 -7.132 1.00 92.06 171 GLU A N 1
ATOM 1329 C CA . GLU A 1 171 ? -3.779 9.126 -7.977 1.00 92.06 171 GLU A CA 1
ATOM 1330 C C . GLU A 1 171 ? -4.889 9.035 -9.033 1.00 92.06 171 GLU A C 1
ATOM 1332 O O . GLU A 1 171 ? -5.027 8.030 -9.732 1.00 92.06 171 GLU A O 1
ATOM 1337 N N . GLY A 1 172 ? -5.663 10.106 -9.183 1.00 91.00 172 GLY A N 1
ATOM 1338 C CA . GLY A 1 172 ? -6.707 10.194 -10.195 1.00 91.00 172 GLY A CA 1
ATOM 1339 C C . GLY A 1 172 ? -8.020 9.483 -9.844 1.00 91.00 172 GLY A C 1
ATOM 1340 O O . GLY A 1 172 ? -8.382 9.269 -8.685 1.00 91.00 172 GLY A O 1
ATOM 1341 N N . LYS A 1 173 ? -8.814 9.199 -10.885 1.00 87.75 173 LYS A N 1
ATOM 1342 C CA . LYS A 1 173 ? -10.159 8.600 -10.757 1.00 87.75 173 LYS A CA 1
ATOM 1343 C C . LYS A 1 173 ? -10.161 7.085 -10.925 1.00 87.75 173 LYS A C 1
ATOM 1345 O O . LYS A 1 173 ? -11.020 6.427 -10.335 1.00 87.75 173 LYS A O 1
ATOM 1350 N N . ASP A 1 174 ? -9.228 6.571 -11.717 1.00 87.00 174 ASP A N 1
ATOM 1351 C CA . ASP A 1 174 ? -9.074 5.146 -11.977 1.00 87.00 174 ASP A CA 1
ATOM 1352 C C . ASP A 1 174 ? -8.402 4.472 -10.782 1.00 87.00 174 ASP A C 1
ATOM 1354 O O . ASP A 1 174 ? -7.484 5.017 -10.174 1.00 87.00 174 ASP A O 1
ATOM 1358 N N . ARG A 1 175 ? -8.897 3.290 -10.406 1.00 87.38 175 ARG A N 1
ATOM 1359 C CA . ARG A 1 175 ? -8.523 2.612 -9.153 1.00 87.38 175 ARG A CA 1
ATOM 1360 C C . ARG A 1 175 ? -8.108 1.139 -9.308 1.00 87.38 175 ARG A C 1
ATOM 1362 O O . ARG A 1 175 ? -8.387 0.350 -8.409 1.00 87.38 175 ARG A O 1
ATOM 1369 N N . PRO A 1 176 ? -7.458 0.722 -10.412 1.00 85.25 176 PRO A N 1
ATOM 1370 C CA . PRO A 1 176 ? -7.198 -0.698 -10.660 1.00 85.25 176 PRO A CA 1
ATOM 1371 C C . PRO A 1 176 ? -6.248 -1.328 -9.628 1.00 85.25 176 PRO A C 1
ATOM 1373 O O . PRO A 1 176 ? -6.341 -2.521 -9.370 1.00 85.25 176 PRO A O 1
ATOM 1376 N N . ILE A 1 177 ? -5.366 -0.529 -9.018 1.00 90.00 177 ILE A N 1
ATOM 1377 C CA . ILE A 1 177 ? -4.308 -1.013 -8.123 1.00 90.00 177 ILE A CA 1
ATOM 1378 C C . ILE A 1 177 ? -4.743 -1.135 -6.654 1.00 90.00 177 ILE A C 1
ATOM 1380 O O . ILE A 1 177 ? -4.052 -1.774 -5.871 1.00 90.00 177 ILE A O 1
ATOM 1384 N N . GLN A 1 178 ? -5.883 -0.555 -6.248 1.00 94.06 178 GLN A N 1
ATOM 1385 C CA . GLN A 1 178 ? -6.248 -0.470 -4.822 1.00 94.06 178 GLN A CA 1
ATOM 1386 C C . GLN A 1 178 ? -6.337 -1.846 -4.151 1.00 94.06 178 GLN A C 1
ATOM 1388 O O . GLN A 1 178 ? -5.927 -2.000 -3.012 1.00 94.06 178 GLN A O 1
ATOM 1393 N N . GLN A 1 179 ? -6.834 -2.861 -4.861 1.00 95.38 179 GLN A N 1
ATOM 1394 C CA . GLN A 1 179 ? -6.918 -4.217 -4.315 1.00 95.38 179 GLN A CA 1
ATOM 1395 C C . GLN A 1 179 ? -5.543 -4.880 -4.178 1.00 95.38 179 GLN A C 1
ATOM 1397 O O . GLN A 1 179 ? -5.338 -5.664 -3.258 1.00 95.38 179 GLN A O 1
ATOM 1402 N N . GLU A 1 180 ? -4.598 -4.570 -5.067 1.00 93.12 180 GLU A N 1
ATOM 1403 C CA . GLU A 1 180 ? -3.221 -5.056 -4.955 1.00 93.12 180 GLU A CA 1
ATOM 1404 C C . GLU A 1 180 ? -2.513 -4.418 -3.756 1.00 93.12 180 GLU A C 1
ATOM 1406 O O . GLU A 1 180 ? -1.889 -5.129 -2.968 1.00 93.12 180 GLU A O 1
ATOM 1411 N N . LEU A 1 181 ? -2.688 -3.106 -3.562 1.00 92.88 181 LEU A N 1
ATOM 1412 C CA . LEU A 1 181 ? -2.170 -2.394 -2.391 1.00 92.88 181 LEU A CA 1
ATOM 1413 C C . LEU A 1 181 ? -2.781 -2.942 -1.091 1.00 92.88 181 LEU A C 1
ATOM 1415 O O . LEU A 1 181 ? -2.044 -3.368 -0.201 1.00 92.88 181 LEU A O 1
ATOM 1419 N N . SER A 1 182 ? -4.107 -3.101 -1.043 1.00 96.06 182 SER A N 1
ATOM 1420 C CA . SER A 1 182 ? -4.787 -3.691 0.113 1.00 96.06 182 SER A CA 1
ATOM 1421 C C . SER A 1 182 ? -4.373 -5.133 0.388 1.00 96.06 182 SER A C 1
ATOM 1423 O O . SER A 1 182 ? -4.378 -5.569 1.534 1.00 96.06 182 SER A O 1
ATOM 1425 N N . ALA A 1 183 ? -4.006 -5.910 -0.634 1.00 95.75 183 ALA A N 1
ATOM 1426 C CA . ALA A 1 183 ? -3.480 -7.255 -0.420 1.00 95.75 183 ALA A CA 1
ATOM 1427 C C . ALA A 1 183 ? -2.090 -7.221 0.232 1.00 95.75 183 ALA A C 1
ATOM 1429 O O . ALA A 1 183 ? -1.789 -8.084 1.056 1.00 95.75 183 ALA A O 1
ATOM 1430 N N . ALA A 1 184 ? -1.273 -6.212 -0.085 1.00 91.75 184 ALA A N 1
ATOM 1431 C CA . ALA A 1 184 ? 0.018 -6.001 0.562 1.00 91.75 184 ALA A CA 1
ATOM 1432 C C . ALA A 1 184 ? -0.116 -5.558 2.032 1.00 91.75 184 ALA A C 1
ATOM 1434 O O . ALA A 1 184 ? 0.766 -5.876 2.822 1.00 91.75 184 ALA A O 1
ATOM 1435 N N . ASN A 1 185 ? -1.214 -4.883 2.399 1.00 93.62 185 ASN A N 1
ATOM 1436 C CA . ASN A 1 185 ? -1.517 -4.426 3.767 1.00 93.62 185 ASN A CA 1
ATOM 1437 C C . ASN A 1 185 ? -2.627 -5.251 4.460 1.00 93.62 185 ASN A C 1
ATOM 1439 O O . ASN A 1 185 ? -3.223 -4.815 5.453 1.00 93.62 185 ASN A O 1
ATOM 1443 N N . PHE A 1 186 ? -2.930 -6.445 3.938 1.00 97.69 186 PHE A N 1
ATOM 1444 C CA . PHE A 1 186 ? -4.182 -7.159 4.210 1.00 97.69 186 PHE A CA 1
ATOM 1445 C C . PHE A 1 186 ? -4.448 -7.397 5.695 1.00 97.69 186 PHE A C 1
ATOM 1447 O O . PHE A 1 186 ? -5.566 -7.185 6.159 1.00 97.69 186 PHE A O 1
ATOM 1454 N N . GLY A 1 187 ? -3.442 -7.837 6.457 1.00 96.56 187 GLY A N 1
ATOM 1455 C CA . GLY A 1 187 ? -3.618 -8.161 7.874 1.00 96.56 187 GLY A CA 1
ATOM 1456 C C . GLY A 1 187 ? -4.041 -6.945 8.699 1.00 96.56 187 GLY A C 1
ATOM 1457 O O . GLY A 1 187 ? -4.975 -7.034 9.503 1.00 96.56 187 GLY A O 1
ATOM 1458 N N . LEU A 1 188 ? -3.390 -5.802 8.466 1.00 95.25 188 LEU A N 1
ATOM 1459 C CA . LEU A 1 188 ? -3.662 -4.545 9.159 1.00 95.25 188 LEU A CA 1
ATOM 1460 C C . LEU A 1 188 ? -5.007 -3.944 8.737 1.00 95.25 188 LEU A C 1
ATOM 1462 O O . LEU A 1 188 ? -5.805 -3.554 9.591 1.00 95.25 188 LEU A O 1
ATOM 1466 N N . GLU A 1 189 ? -5.293 -3.911 7.437 1.00 97.00 189 GLU A N 1
ATOM 1467 C CA . GLU A 1 189 ? -6.545 -3.358 6.916 1.00 97.00 189 GLU A CA 1
ATOM 1468 C C . GLU A 1 189 ? -7.756 -4.226 7.267 1.00 97.00 189 GLU A C 1
ATOM 1470 O O . GLU A 1 189 ? -8.828 -3.702 7.579 1.00 97.00 189 GLU A O 1
ATOM 1475 N N . TYR A 1 190 ? -7.593 -5.552 7.307 1.00 97.94 190 TYR A N 1
ATOM 1476 C CA . TYR A 1 190 ? -8.627 -6.451 7.810 1.00 97.94 190 TYR A CA 1
ATOM 1477 C C . TYR A 1 190 ? -8.964 -6.123 9.271 1.00 97.94 190 TYR A C 1
ATOM 1479 O O . TYR A 1 190 ? -10.144 -6.039 9.621 1.00 97.94 190 TYR A O 1
ATOM 1487 N N . PHE A 1 191 ? -7.955 -5.877 10.117 1.00 96.25 191 PHE A N 1
ATOM 1488 C CA . PHE A 1 191 ? -8.179 -5.412 11.488 1.00 96.25 191 PHE A CA 1
ATOM 1489 C C . PHE A 1 191 ? -8.884 -4.050 11.522 1.00 96.25 191 PHE A C 1
ATOM 1491 O O . PHE A 1 191 ? -9.815 -3.867 12.307 1.00 96.25 191 PHE A O 1
ATOM 1498 N N . TYR A 1 192 ? -8.490 -3.097 10.673 1.00 95.50 192 TYR A N 1
ATOM 1499 C CA . TYR A 1 192 ? -9.183 -1.812 10.585 1.00 95.50 192 TYR A CA 1
ATOM 1500 C C . TYR A 1 192 ? -10.660 -2.003 10.253 1.00 95.50 192 TYR A C 1
ATOM 1502 O O . TYR A 1 192 ? -11.514 -1.462 10.955 1.00 95.50 192 TYR A O 1
ATOM 1510 N N . GLN A 1 193 ? -10.980 -2.819 9.254 1.00 96.50 193 GLN A N 1
ATOM 1511 C CA . GLN A 1 193 ? -12.351 -3.004 8.797 1.00 96.50 193 GLN A CA 1
ATOM 1512 C C . GLN A 1 193 ? -13.222 -3.833 9.754 1.00 96.50 193 GLN A C 1
ATOM 1514 O O . GLN A 1 193 ? -14.402 -3.523 9.922 1.00 96.50 193 GLN A O 1
ATOM 1519 N N . TYR A 1 194 ? -12.678 -4.896 10.351 1.00 95.50 194 TYR A N 1
ATOM 1520 C CA . TYR A 1 194 ? -13.471 -5.915 11.056 1.00 95.50 194 TYR A CA 1
ATOM 1521 C C . TYR A 1 194 ? -13.156 -6.059 12.546 1.00 95.50 194 TYR A C 1
ATOM 1523 O O . TYR A 1 194 ? -13.923 -6.692 13.268 1.00 95.50 194 TYR A O 1
ATOM 1531 N N . GLY A 1 195 ? -12.078 -5.443 13.020 1.00 93.06 195 GLY A N 1
ATOM 1532 C CA . GLY A 1 195 ? -11.702 -5.412 14.425 1.00 93.06 195 GLY A CA 1
ATOM 1533 C C . GLY A 1 195 ? -11.000 -6.664 14.938 1.00 93.06 195 GLY A C 1
ATOM 1534 O O . GLY A 1 195 ? -10.253 -7.323 14.219 1.00 93.06 195 GLY A O 1
ATOM 1535 N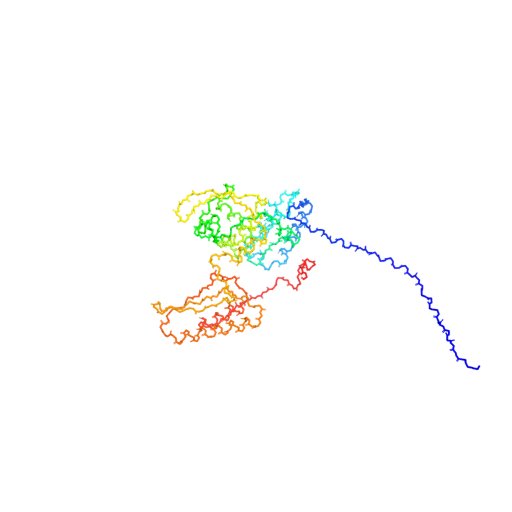 N . ASP A 1 196 ? -11.166 -6.940 16.231 1.00 89.12 196 ASP A N 1
ATOM 1536 C CA . ASP A 1 196 ? -10.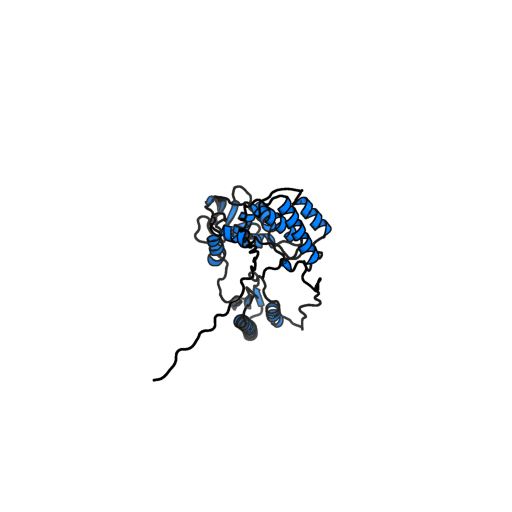314 -7.830 17.020 1.00 89.12 196 ASP A CA 1
ATOM 1537 C C . ASP A 1 196 ? -10.745 -9.309 16.988 1.00 89.12 196 ASP A C 1
ATOM 1539 O O . ASP A 1 196 ? -10.944 -9.949 18.027 1.00 89.12 196 ASP A O 1
ATOM 1543 N N . GLU A 1 197 ? -10.858 -9.867 15.784 1.00 92.19 197 GLU A N 1
ATOM 1544 C CA . GLU A 1 197 ? -11.213 -11.272 15.549 1.00 92.19 197 GLU A CA 1
ATOM 1545 C C . GLU A 1 197 ? -10.274 -12.232 16.302 1.00 92.19 197 GLU A C 1
ATOM 1547 O O . GLU A 1 197 ? -9.051 -12.096 16.286 1.00 92.19 197 GLU A O 1
ATOM 1552 N N . LYS A 1 198 ? -10.851 -13.227 16.988 1.00 92.69 198 LYS A N 1
ATOM 1553 C CA . LYS A 1 198 ? -10.092 -14.184 17.824 1.00 92.69 198 LYS A CA 1
ATOM 1554 C C . LYS A 1 198 ? -9.703 -15.465 17.099 1.00 92.69 198 LYS A C 1
ATOM 1556 O O . LYS A 1 198 ? -8.905 -16.241 17.617 1.00 92.69 198 LYS A O 1
ATOM 1561 N N . ALA A 1 199 ? -10.293 -15.701 15.936 1.00 96.31 199 ALA A N 1
ATOM 1562 C CA . ALA A 1 199 ? -9.972 -16.797 15.041 1.00 96.31 199 ALA A CA 1
ATOM 1563 C C . ALA A 1 199 ? -10.510 -16.478 13.643 1.00 96.31 199 ALA A C 1
ATOM 1565 O O . ALA A 1 199 ? -11.503 -15.762 13.498 1.00 96.31 199 ALA A O 1
ATOM 1566 N N . PHE A 1 200 ? -9.883 -17.061 12.628 1.00 98.44 200 PHE A N 1
ATOM 1567 C CA . PHE A 1 200 ? -10.284 -16.916 11.237 1.00 98.44 200 PHE A CA 1
ATOM 1568 C C . PHE A 1 200 ? -10.726 -18.263 10.682 1.00 98.44 200 PHE A C 1
ATOM 1570 O O . PHE A 1 200 ? -9.921 -19.185 10.557 1.00 98.44 200 PHE A O 1
ATOM 1577 N N . SER A 1 201 ? -12.008 -18.390 10.345 1.00 98.44 201 SER A N 1
ATOM 1578 C CA . SER A 1 201 ? -12.499 -19.529 9.572 1.00 98.44 201 SER A CA 1
ATOM 1579 C C . SER A 1 201 ? -12.252 -19.262 8.093 1.00 98.44 201 SER A C 1
ATOM 1581 O O . SER A 1 201 ? -12.927 -18.423 7.490 1.00 98.44 201 SER A O 1
ATOM 1583 N N . VAL A 1 202 ? -11.270 -19.952 7.520 1.00 98.81 202 VAL A N 1
ATOM 1584 C CA . VAL A 1 202 ? -10.799 -19.714 6.155 1.00 98.81 202 VAL A CA 1
ATOM 1585 C C . VAL A 1 202 ? -11.231 -20.864 5.265 1.00 98.81 202 VAL A C 1
ATOM 1587 O O . VAL A 1 202 ? -10.827 -22.004 5.478 1.00 98.81 202 VAL A O 1
ATOM 1590 N N . VAL A 1 203 ? -12.038 -20.565 4.248 1.00 98.88 203 VAL A N 1
ATOM 1591 C CA . VAL A 1 203 ? -12.365 -21.513 3.175 1.00 98.88 203 VAL A CA 1
ATOM 1592 C C . VAL A 1 203 ? -11.483 -21.186 1.985 1.00 98.88 203 VAL A C 1
ATOM 1594 O O . VAL A 1 203 ? -11.500 -20.050 1.511 1.00 98.88 203 VAL A O 1
ATOM 1597 N N . TYR A 1 204 ? -10.754 -22.174 1.481 1.00 98.81 204 TYR A N 1
ATOM 1598 C CA . TYR A 1 204 ? -9.804 -21.999 0.385 1.00 98.81 204 TYR A CA 1
ATOM 1599 C C . TYR A 1 204 ? -9.810 -23.196 -0.568 1.00 98.81 204 TYR A C 1
ATOM 1601 O O . TYR A 1 204 ? -10.362 -24.256 -0.266 1.00 98.81 204 TYR A O 1
ATOM 1609 N N . VAL A 1 205 ? -9.220 -23.010 -1.744 1.00 98.62 205 VAL A N 1
ATOM 1610 C CA . VAL A 1 205 ? -8.907 -24.071 -2.704 1.00 98.62 205 VAL A CA 1
ATOM 1611 C C . VAL A 1 205 ? -7.393 -24.208 -2.742 1.00 98.62 205 VAL A C 1
ATOM 1613 O O . VAL A 1 205 ? -6.699 -23.234 -3.021 1.00 98.62 205 VAL A O 1
ATOM 1616 N N . ASP A 1 206 ? -6.875 -25.387 -2.407 1.00 96.31 206 ASP A N 1
ATOM 1617 C CA . ASP A 1 206 ? -5.431 -25.623 -2.445 1.00 96.31 206 ASP A CA 1
ATOM 1618 C C . ASP A 1 206 ? -4.900 -25.766 -3.882 1.00 96.31 206 ASP A C 1
ATOM 1620 O O . ASP A 1 206 ? -5.654 -25.799 -4.857 1.00 96.31 206 ASP A O 1
ATOM 1624 N N . THR A 1 207 ? -3.581 -25.890 -4.021 1.00 92.81 207 THR A N 1
ATOM 1625 C CA . THR A 1 207 ? -2.905 -26.017 -5.322 1.00 92.81 207 THR A CA 1
ATOM 1626 C C . THR A 1 207 ? -3.237 -27.312 -6.076 1.00 92.81 207 THR A C 1
ATOM 1628 O O . THR A 1 207 ? -2.919 -27.428 -7.257 1.00 92.81 207 THR A O 1
ATOM 1631 N N . THR A 1 208 ? -3.913 -28.274 -5.435 1.00 95.88 208 THR A N 1
ATOM 1632 C CA . THR A 1 208 ? -4.432 -29.496 -6.075 1.00 95.88 208 THR A CA 1
ATOM 1633 C C . THR A 1 208 ? -5.881 -29.348 -6.551 1.00 95.88 208 THR A C 1
ATOM 1635 O O . THR A 1 208 ? -6.429 -30.265 -7.163 1.00 95.88 208 THR A O 1
ATOM 1638 N N . GLY A 1 209 ? -6.511 -28.196 -6.293 1.00 96.19 209 GLY A N 1
ATOM 1639 C CA . GLY A 1 209 ? -7.908 -27.920 -6.626 1.00 96.19 209 GLY A CA 1
ATOM 1640 C C . GLY A 1 209 ? -8.906 -28.402 -5.570 1.00 96.19 209 GLY A C 1
ATOM 1641 O O . GLY A 1 209 ? -10.117 -28.345 -5.802 1.00 96.19 209 GLY A O 1
ATOM 1642 N N . VAL A 1 210 ? -8.440 -28.868 -4.407 1.00 97.81 210 VAL A N 1
ATOM 1643 C CA . VAL A 1 210 ? -9.313 -29.371 -3.341 1.00 97.81 210 VAL A CA 1
ATOM 1644 C C . VAL A 1 210 ? -9.783 -28.212 -2.470 1.00 97.81 210 VAL A C 1
ATOM 1646 O O . VAL A 1 210 ? -8.986 -27.443 -1.933 1.00 97.81 210 VAL A O 1
ATOM 1649 N N . ARG A 1 211 ? -11.104 -28.103 -2.296 1.00 98.38 211 ARG A N 1
ATOM 1650 C CA . ARG A 1 211 ? -11.712 -27.133 -1.381 1.00 98.38 211 ARG A CA 1
ATOM 1651 C C . ARG A 1 211 ? -11.571 -27.610 0.064 1.00 98.38 211 ARG A C 1
ATOM 1653 O O . ARG A 1 211 ? -11.989 -28.720 0.389 1.00 98.38 211 ARG A O 1
ATOM 1660 N N . LYS A 1 212 ? -11.032 -26.752 0.924 1.00 98.44 212 LYS A N 1
ATOM 1661 C CA . LYS A 1 212 ? -10.784 -27.003 2.347 1.00 98.44 212 LYS A CA 1
ATOM 1662 C C . LYS A 1 212 ? -11.321 -25.861 3.199 1.00 98.44 212 LYS A C 1
ATOM 1664 O O . LYS A 1 212 ? -11.632 -24.780 2.694 1.00 98.44 212 LYS A O 1
ATOM 1669 N N . GLN A 1 213 ? -11.447 -26.126 4.491 1.00 98.38 213 GLN A N 1
ATOM 1670 C CA . GLN A 1 213 ? -11.777 -25.127 5.492 1.00 98.38 213 GLN A CA 1
ATOM 1671 C C . GLN A 1 213 ? -10.939 -25.391 6.734 1.00 98.38 213 GLN A C 1
ATOM 1673 O O . GLN A 1 213 ? -11.006 -26.487 7.283 1.00 98.38 213 GLN A O 1
ATOM 1678 N N . ASP A 1 214 ? -10.205 -24.378 7.177 1.00 98.31 214 ASP A N 1
ATOM 1679 C CA . ASP A 1 214 ? -9.384 -24.440 8.381 1.00 98.31 214 ASP A CA 1
ATOM 1680 C C . ASP A 1 214 ? -9.716 -23.279 9.317 1.00 98.31 214 ASP A C 1
ATOM 1682 O O . ASP A 1 214 ? -10.189 -22.219 8.894 1.00 98.31 214 ASP A O 1
ATOM 1686 N N . LEU A 1 215 ? -9.486 -23.498 10.610 1.00 98.00 215 LEU A N 1
ATOM 1687 C CA . LEU A 1 215 ? -9.543 -22.455 11.623 1.00 98.00 215 LEU A CA 1
ATOM 1688 C C . LEU A 1 215 ? -8.118 -22.015 11.942 1.00 98.00 215 LEU A C 1
ATOM 1690 O O . LEU A 1 215 ? -7.275 -22.835 12.301 1.00 98.00 215 LEU A O 1
ATOM 1694 N N . VAL A 1 216 ? -7.866 -20.721 11.818 1.00 97.25 216 VAL A N 1
ATOM 1695 C CA . VAL A 1 216 ? -6.539 -20.135 11.960 1.00 97.25 216 VAL A CA 1
ATOM 1696 C C . VAL A 1 216 ? -6.537 -19.159 13.134 1.00 97.25 216 VAL A C 1
ATOM 1698 O O . VAL A 1 216 ? -7.432 -18.322 13.252 1.00 97.25 216 VAL A O 1
ATOM 1701 N N . SER A 1 217 ? -5.528 -19.258 13.998 1.00 96.94 217 SER A N 1
ATOM 1702 C CA . SER A 1 217 ? -5.324 -18.324 15.109 1.00 96.94 217 SER A CA 1
ATOM 1703 C C . SER A 1 217 ? -4.755 -16.987 14.624 1.00 96.94 217 SER A C 1
ATOM 1705 O O . SER A 1 217 ? -3.882 -17.006 13.761 1.00 96.94 217 SER A O 1
ATOM 1707 N N . PRO A 1 218 ? -5.187 -15.840 15.173 1.00 97.50 218 PRO A N 1
ATOM 1708 C CA . PRO A 1 218 ? -4.586 -14.550 14.861 1.00 97.50 218 PRO A CA 1
ATOM 1709 C C . PRO A 1 218 ? -3.131 -14.474 15.337 1.00 97.50 218 PRO A C 1
ATOM 1711 O O . PRO A 1 218 ? -2.724 -15.196 16.249 1.00 97.50 218 PRO A O 1
ATOM 1714 N N . VAL A 1 219 ? -2.375 -13.552 14.745 1.00 96.38 219 VAL A N 1
ATOM 1715 C CA . VAL A 1 219 ? -1.032 -13.160 15.198 1.00 96.38 219 VAL A CA 1
ATOM 1716 C C . VAL A 1 219 ? -1.041 -11.726 15.712 1.00 96.38 219 VAL A C 1
ATOM 1718 O O . VAL A 1 219 ? -1.986 -10.971 15.464 1.00 96.38 219 VAL A O 1
ATOM 1721 N N . ASN A 1 220 ? 0.002 -11.343 16.446 1.00 95.31 220 ASN A N 1
ATOM 1722 C CA . ASN A 1 220 ? 0.233 -9.950 16.810 1.00 95.31 220 ASN A CA 1
ATOM 1723 C C . ASN A 1 220 ? 0.864 -9.146 15.665 1.00 95.31 220 ASN A C 1
ATOM 1725 O O . ASN A 1 220 ? 1.334 -9.707 14.675 1.00 95.31 220 ASN A O 1
ATOM 1729 N N . LEU A 1 221 ? 0.864 -7.818 15.803 1.00 93.00 221 LEU A N 1
ATOM 1730 C CA . LEU A 1 221 ? 1.351 -6.913 14.761 1.00 93.00 221 LEU A CA 1
ATOM 1731 C C . LEU A 1 221 ? 2.847 -7.097 14.479 1.00 93.00 221 LEU A C 1
ATOM 1733 O O . LEU A 1 221 ? 3.255 -7.016 13.326 1.00 93.00 221 LEU A O 1
ATOM 1737 N N . THR A 1 222 ? 3.659 -7.366 15.506 1.00 92.75 222 THR A N 1
ATOM 1738 C CA . THR A 1 222 ? 5.094 -7.627 15.321 1.00 92.75 222 THR A CA 1
ATOM 1739 C C . THR A 1 222 ? 5.320 -8.854 14.435 1.00 92.75 222 THR A C 1
ATOM 1741 O O . THR A 1 222 ? 6.152 -8.821 13.530 1.00 92.75 222 THR A O 1
ATOM 1744 N N . GLU A 1 223 ? 4.560 -9.925 14.660 1.00 93.31 223 GLU A N 1
ATOM 1745 C CA . GLU A 1 223 ? 4.643 -11.136 13.848 1.00 93.31 223 GLU A CA 1
ATOM 1746 C C . GLU A 1 223 ? 4.105 -10.910 12.432 1.00 93.31 223 GLU A C 1
ATOM 1748 O O . GLU A 1 223 ? 4.758 -11.318 11.476 1.00 93.31 223 GLU A O 1
ATOM 1753 N N . LEU A 1 224 ? 2.989 -10.186 12.272 1.00 93.56 224 LEU A N 1
ATOM 1754 C CA . LEU A 1 224 ? 2.483 -9.794 10.951 1.00 93.56 224 LEU A CA 1
ATOM 1755 C C . LEU A 1 224 ? 3.567 -9.064 10.137 1.00 93.56 224 LEU A C 1
ATOM 1757 O O . LEU A 1 224 ? 3.883 -9.469 9.021 1.00 93.56 224 LEU A O 1
ATOM 1761 N N . GLN A 1 225 ? 4.187 -8.040 10.728 1.00 90.88 225 GLN A N 1
ATOM 1762 C CA . GLN A 1 225 ? 5.246 -7.254 10.086 1.00 90.88 225 GLN A CA 1
ATOM 1763 C C . GLN A 1 225 ? 6.465 -8.108 9.726 1.00 90.88 225 GLN A C 1
ATOM 1765 O O . GLN A 1 225 ? 7.085 -7.910 8.678 1.00 90.88 225 GLN A O 1
ATOM 1770 N N . ARG A 1 226 ? 6.821 -9.071 10.584 1.00 91.19 226 ARG A N 1
ATOM 1771 C CA . ARG A 1 226 ? 7.890 -10.030 10.300 1.00 91.19 226 ARG A CA 1
ATOM 1772 C C . ARG A 1 226 ? 7.538 -10.879 9.078 1.00 91.19 226 ARG A C 1
ATOM 1774 O O . ARG A 1 226 ? 8.351 -10.968 8.164 1.00 91.19 226 ARG A O 1
ATOM 1781 N N . MET A 1 227 ? 6.330 -11.443 9.021 1.00 89.75 227 MET A N 1
ATOM 1782 C CA . MET A 1 227 ? 5.866 -12.254 7.887 1.00 89.75 227 MET A CA 1
ATOM 1783 C C . MET A 1 227 ? 5.847 -11.451 6.577 1.00 89.75 227 MET A C 1
ATOM 1785 O O . MET A 1 227 ? 6.330 -11.936 5.554 1.00 89.75 227 MET A O 1
ATOM 1789 N N . GLU A 1 228 ? 5.359 -10.208 6.611 1.00 86.31 228 GLU A N 1
ATOM 1790 C CA . GLU A 1 228 ? 5.294 -9.299 5.455 1.00 86.31 228 GLU A CA 1
ATOM 1791 C C . GLU A 1 228 ? 6.673 -8.847 4.954 1.00 86.31 228 GLU A C 1
ATOM 1793 O O . GLU A 1 228 ? 6.839 -8.551 3.774 1.00 86.31 228 GLU A O 1
ATOM 1798 N N . LYS A 1 229 ? 7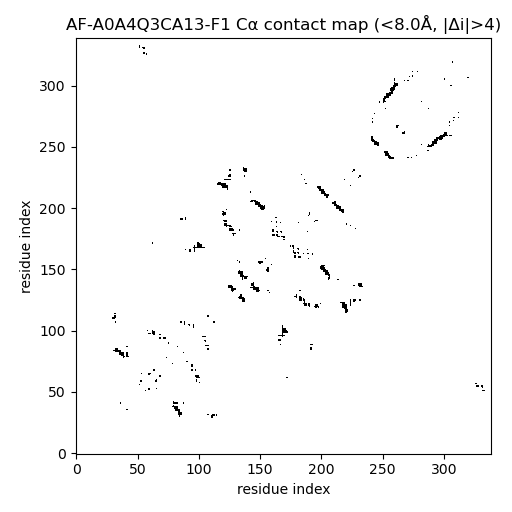.684 -8.803 5.825 1.00 81.75 229 LYS A N 1
ATOM 1799 C CA . LYS A 1 229 ? 9.047 -8.411 5.445 1.00 81.75 229 LYS A CA 1
ATOM 1800 C C . LYS A 1 229 ? 9.914 -9.598 5.038 1.00 81.75 229 LYS A C 1
ATOM 1802 O O . LYS A 1 229 ? 10.792 -9.473 4.185 1.00 81.75 229 LYS A O 1
ATOM 1807 N N . GLU A 1 230 ? 9.721 -10.735 5.691 1.00 81.38 230 GLU A N 1
ATOM 1808 C CA . GLU A 1 230 ? 10.663 -11.843 5.629 1.00 81.38 230 GLU A CA 1
ATOM 1809 C C . GLU A 1 230 ? 10.102 -13.018 4.821 1.00 81.38 230 GLU A C 1
ATOM 1811 O O . GLU A 1 230 ? 10.833 -13.647 4.062 1.00 81.38 230 GLU A O 1
ATOM 1816 N N . GLU A 1 231 ? 8.823 -13.341 4.904 1.00 81.88 231 GLU A N 1
ATOM 1817 C CA . GLU A 1 231 ? 8.350 -14.661 4.459 1.00 81.88 231 GLU A CA 1
ATOM 1818 C C . GLU A 1 231 ? 7.609 -14.656 3.120 1.00 81.88 231 GLU A C 1
ATOM 1820 O O . GLU A 1 231 ? 7.113 -15.696 2.680 1.00 81.88 231 GLU A O 1
ATOM 1825 N N . LEU A 1 232 ? 7.572 -13.502 2.451 1.00 81.44 232 LEU A N 1
ATOM 1826 C CA . LEU A 1 232 ? 6.951 -13.347 1.140 1.00 81.44 232 LEU A CA 1
ATOM 1827 C C . LEU A 1 232 ? 7.647 -14.205 0.081 1.00 81.44 232 LEU A C 1
ATOM 1829 O O . LEU A 1 232 ? 8.869 -14.161 -0.075 1.00 81.44 232 LEU A O 1
ATOM 1833 N N . TYR A 1 233 ? 6.859 -14.926 -0.714 1.00 66.56 233 TYR A N 1
ATOM 1834 C CA . TYR A 1 233 ? 7.398 -15.793 -1.762 1.00 66.56 233 TYR A CA 1
ATOM 1835 C C . TYR A 1 233 ? 8.064 -15.024 -2.918 1.00 66.56 233 TYR A C 1
ATOM 1837 O O . TYR A 1 233 ? 9.091 -15.465 -3.432 1.00 66.56 233 TYR A O 1
ATOM 1845 N N . TYR A 1 234 ? 7.515 -13.868 -3.305 1.00 65.56 234 TYR A N 1
ATOM 1846 C CA . TYR A 1 234 ? 7.993 -13.071 -4.448 1.00 65.56 234 TYR A CA 1
ATOM 1847 C C . TYR A 1 234 ? 8.842 -11.844 -4.077 1.00 65.56 234 TYR A C 1
ATOM 1849 O O . TYR A 1 234 ? 9.192 -11.057 -4.962 1.00 65.56 234 TYR A O 1
ATOM 1857 N N . TYR A 1 235 ? 9.172 -11.639 -2.799 1.00 62.62 235 TYR A N 1
ATOM 1858 C CA . TYR A 1 235 ? 9.986 -10.488 -2.408 1.00 62.62 235 TYR A CA 1
ATOM 1859 C C . TYR A 1 235 ? 11.470 -10.801 -2.596 1.00 62.62 235 TYR A C 1
ATOM 1861 O O . TYR A 1 235 ? 12.049 -11.629 -1.891 1.00 62.62 235 TYR A O 1
ATOM 1869 N N . ASP A 1 236 ? 12.080 -10.138 -3.574 1.00 58.88 236 ASP A N 1
ATOM 1870 C CA . ASP A 1 236 ? 13.514 -10.224 -3.807 1.00 58.88 236 ASP A CA 1
ATOM 1871 C C . ASP A 1 236 ? 14.232 -9.430 -2.716 1.00 58.88 236 ASP A C 1
ATOM 1873 O O . ASP A 1 236 ? 14.195 -8.201 -2.688 1.00 58.88 236 ASP A O 1
ATOM 1877 N N . ARG A 1 237 ? 14.831 -10.147 -1.765 1.00 58.56 237 ARG A N 1
ATOM 1878 C CA . ARG A 1 237 ? 15.507 -9.579 -0.590 1.00 58.56 237 ARG A CA 1
ATOM 1879 C C . ARG A 1 237 ? 16.881 -8.982 -0.932 1.00 58.56 237 ARG A C 1
ATOM 1881 O O . ARG A 1 237 ? 17.751 -8.942 -0.062 1.00 58.56 237 ARG A O 1
ATOM 1888 N N . THR A 1 238 ? 17.131 -8.578 -2.176 1.00 62.19 238 THR A N 1
ATOM 1889 C CA . THR A 1 238 ? 18.409 -7.956 -2.519 1.00 62.19 238 THR A CA 1
ATOM 1890 C C . THR A 1 238 ? 18.532 -6.633 -1.771 1.00 62.19 238 THR A C 1
ATOM 1892 O O . THR A 1 238 ? 17.680 -5.755 -1.875 1.00 62.19 238 THR A O 1
ATOM 1895 N N . GLU A 1 239 ? 19.616 -6.478 -1.006 1.00 71.88 239 GLU A N 1
ATOM 1896 C CA . GLU A 1 239 ? 19.969 -5.189 -0.389 1.00 71.88 239 GLU A CA 1
ATOM 1897 C C . GLU A 1 239 ? 20.186 -4.105 -1.456 1.00 71.88 239 GLU A C 1
ATOM 1899 O O . GLU A 1 239 ? 20.030 -2.916 -1.194 1.00 71.88 239 GLU A O 1
ATOM 1904 N N . ILE A 1 240 ? 20.515 -4.537 -2.676 1.00 85.69 240 ILE A N 1
ATOM 1905 C CA . ILE A 1 240 ? 20.685 -3.699 -3.852 1.00 85.69 240 ILE A CA 1
ATOM 1906 C C . ILE A 1 240 ? 19.372 -3.725 -4.651 1.00 85.69 240 ILE A C 1
ATOM 1908 O O . ILE A 1 240 ? 18.996 -4.783 -5.164 1.00 85.69 240 ILE A O 1
ATOM 1912 N N . PRO A 1 241 ? 18.656 -2.595 -4.788 1.00 90.56 241 PRO A N 1
ATOM 1913 C CA . PRO A 1 241 ? 17.340 -2.552 -5.425 1.00 90.56 241 PRO A CA 1
ATOM 1914 C C . PRO A 1 241 ? 17.426 -2.430 -6.956 1.00 90.56 241 PRO A C 1
ATOM 1916 O O . PRO A 1 241 ? 16.537 -1.869 -7.598 1.00 90.56 241 PRO A O 1
ATOM 1919 N N . TYR A 1 242 ? 18.509 -2.919 -7.554 1.00 94.44 242 TYR A N 1
ATOM 1920 C CA . TYR A 1 242 ? 18.721 -2.891 -8.992 1.00 94.44 242 TYR A CA 1
ATOM 1921 C C . TYR A 1 242 ? 19.621 -4.036 -9.456 1.00 94.44 242 TYR A C 1
ATOM 1923 O O . TYR A 1 242 ? 20.549 -4.435 -8.755 1.00 94.44 242 TYR A O 1
ATOM 1931 N N . ASP A 1 243 ? 19.336 -4.559 -10.646 1.00 95.50 243 ASP A N 1
ATOM 1932 C CA . ASP A 1 243 ? 20.117 -5.617 -11.288 1.00 95.50 243 ASP A CA 1
ATOM 1933 C C . ASP A 1 243 ? 20.021 -5.526 -12.818 1.00 95.50 243 ASP A C 1
ATOM 1935 O O . ASP A 1 243 ? 19.032 -5.025 -13.365 1.00 95.50 243 ASP A O 1
ATOM 1939 N N . LEU A 1 244 ? 21.042 -6.036 -13.510 1.00 97.31 244 LEU A N 1
ATOM 1940 C CA . LEU A 1 244 ? 21.052 -6.195 -14.961 1.00 97.31 244 LEU A CA 1
ATOM 1941 C C . LEU A 1 244 ? 21.410 -7.635 -15.335 1.00 97.31 244 LEU A C 1
ATOM 1943 O O . LEU A 1 244 ? 22.553 -8.073 -15.207 1.00 97.31 244 LEU A O 1
ATOM 1947 N N . SER A 1 245 ? 20.433 -8.329 -15.906 1.00 97.38 245 SER A N 1
ATOM 1948 C CA . SER A 1 245 ? 20.551 -9.712 -16.355 1.00 97.38 245 SER A CA 1
ATOM 1949 C C . SER A 1 245 ? 20.517 -9.817 -17.884 1.00 97.38 245 SER A C 1
ATOM 1951 O O . SER A 1 245 ? 19.825 -9.060 -18.567 1.00 97.38 245 SER A O 1
ATOM 1953 N N . PHE A 1 246 ? 21.251 -10.785 -18.437 1.00 97.88 246 PHE A N 1
ATOM 1954 C CA . PHE A 1 246 ? 21.435 -10.982 -19.878 1.00 97.88 246 PHE A CA 1
ATOM 1955 C C . PHE A 1 246 ? 20.915 -12.352 -20.328 1.00 97.88 246 PHE A C 1
ATOM 1957 O O . PHE A 1 246 ? 21.261 -13.371 -19.737 1.00 97.88 246 PHE A O 1
ATOM 1964 N N . TYR A 1 247 ? 20.143 -12.376 -21.414 1.00 97.12 247 TYR A N 1
ATOM 1965 C CA . TYR A 1 247 ? 19.539 -13.574 -22.000 1.00 97.12 247 TYR A CA 1
ATOM 1966 C C . TYR A 1 247 ? 19.934 -13.669 -23.478 1.00 97.12 247 TYR A C 1
ATOM 1968 O O . TYR A 1 247 ? 19.231 -13.174 -24.362 1.00 97.12 247 TYR A O 1
ATOM 1976 N N . GLU A 1 248 ? 21.095 -14.276 -23.733 1.00 95.12 248 GLU A N 1
ATOM 1977 C CA . GLU A 1 248 ? 21.736 -14.316 -25.056 1.00 95.12 248 GLU A CA 1
ATOM 1978 C C . GLU A 1 248 ? 20.871 -14.985 -26.124 1.00 95.12 248 GLU A C 1
ATOM 1980 O O . GLU A 1 248 ? 20.625 -14.386 -27.170 1.00 95.12 248 GLU A O 1
ATOM 1985 N N . ASP A 1 249 ? 20.298 -16.150 -25.814 1.00 95.56 249 ASP A N 1
ATOM 1986 C CA . ASP A 1 249 ? 19.425 -16.897 -26.731 1.00 95.56 249 ASP A CA 1
ATOM 1987 C C . ASP A 1 249 ? 18.173 -16.109 -27.157 1.00 95.56 249 ASP A C 1
ATOM 1989 O O . ASP A 1 249 ? 17.596 -16.364 -28.214 1.00 95.56 249 ASP A O 1
ATOM 1993 N N . ALA A 1 250 ? 17.751 -15.140 -26.341 1.00 96.06 250 ALA A N 1
ATOM 1994 C CA . ALA A 1 250 ? 16.590 -14.292 -26.593 1.00 96.06 250 ALA A CA 1
ATOM 1995 C C . ALA A 1 250 ? 16.958 -12.906 -27.153 1.00 96.06 250 ALA A C 1
ATOM 1997 O O . ALA A 1 250 ? 16.061 -12.123 -27.465 1.00 96.06 250 ALA A O 1
ATOM 1998 N N . GLY A 1 251 ? 18.248 -12.567 -27.264 1.00 97.19 251 GLY A N 1
ATOM 1999 C CA . GLY A 1 251 ? 18.679 -11.223 -27.660 1.00 97.19 251 GLY A CA 1
ATOM 2000 C C . GLY A 1 251 ? 18.254 -10.126 -26.673 1.00 97.19 251 GLY A C 1
ATOM 2001 O O . GLY A 1 251 ? 18.033 -8.981 -27.080 1.00 97.19 251 GLY A O 1
ATOM 2002 N N . LEU A 1 252 ? 18.093 -10.476 -25.393 1.00 97.62 252 LEU A N 1
ATOM 2003 C CA . LEU A 1 252 ? 17.402 -9.670 -24.386 1.00 97.62 252 LEU A CA 1
ATOM 2004 C C . LEU A 1 252 ? 18.321 -9.311 -23.211 1.00 97.62 252 LEU A C 1
ATOM 2006 O O . LEU A 1 252 ? 19.090 -10.139 -22.727 1.00 97.62 252 LEU A O 1
ATOM 2010 N N . ALA A 1 253 ? 18.167 -8.095 -22.693 1.00 98.25 253 ALA A N 1
ATOM 2011 C CA . ALA A 1 253 ? 18.598 -7.722 -21.351 1.00 98.25 253 ALA A CA 1
ATOM 2012 C C . ALA A 1 253 ? 17.393 -7.326 -20.491 1.00 98.25 253 ALA A C 1
ATOM 2014 O O . ALA A 1 253 ? 16.460 -6.691 -20.983 1.00 98.25 253 ALA A O 1
ATOM 2015 N N . VAL A 1 254 ? 17.425 -7.683 -19.209 1.00 98.12 254 VAL A N 1
ATOM 2016 C CA . VAL A 1 254 ? 16.416 -7.292 -18.220 1.00 98.12 254 VAL A CA 1
ATOM 2017 C C . VAL A 1 254 ? 17.094 -6.445 -17.155 1.00 98.12 254 VAL A C 1
ATOM 2019 O O . VAL A 1 254 ? 17.963 -6.936 -16.439 1.00 98.12 254 VAL A O 1
ATOM 2022 N N . MET A 1 255 ? 16.689 -5.183 -17.062 1.00 98.12 255 MET A N 1
ATOM 2023 C CA . MET A 1 255 ? 17.082 -4.261 -16.005 1.00 98.12 255 MET A CA 1
ATOM 2024 C C . MET A 1 255 ? 15.961 -4.199 -14.973 1.00 98.12 255 MET A C 1
ATOM 2026 O O . MET A 1 255 ? 14.880 -3.685 -15.258 1.00 98.12 255 MET A O 1
ATOM 2030 N N . LYS A 1 256 ? 16.204 -4.721 -13.777 1.00 96.06 256 LYS A N 1
ATOM 2031 C CA . LYS A 1 256 ? 15.273 -4.606 -12.657 1.00 96.06 256 LYS A CA 1
ATOM 2032 C C . LYS A 1 256 ? 15.651 -3.380 -11.838 1.00 96.06 256 LYS A C 1
ATOM 2034 O O . LYS A 1 256 ? 16.819 -3.229 -11.504 1.00 96.06 256 LYS A O 1
ATOM 2039 N N . VAL A 1 257 ? 14.677 -2.536 -11.500 1.00 96.00 257 VAL A N 1
ATOM 2040 C CA . VAL A 1 257 ? 14.856 -1.420 -10.557 1.00 96.00 257 VAL A CA 1
ATOM 2041 C C . VAL A 1 257 ? 13.662 -1.411 -9.610 1.00 96.00 257 VAL A C 1
ATOM 2043 O O . VAL A 1 257 ? 12.567 -1.005 -9.996 1.00 96.00 257 VAL A O 1
ATOM 2046 N N . SER A 1 258 ? 13.849 -1.893 -8.382 1.00 92.56 258 SER A N 1
ATOM 2047 C CA . SER A 1 258 ? 12.791 -2.051 -7.374 1.00 92.56 258 SER A CA 1
ATOM 2048 C C . SER A 1 258 ? 12.633 -0.849 -6.438 1.00 92.56 258 SER A C 1
ATOM 2050 O O . SER A 1 258 ? 11.727 -0.847 -5.610 1.00 92.56 258 SER A O 1
ATOM 2052 N N . SER A 1 259 ? 13.467 0.185 -6.557 1.00 93.06 259 SER A N 1
ATOM 2053 C CA . SER A 1 259 ? 13.328 1.432 -5.798 1.00 93.06 259 SER A CA 1
ATOM 2054 C C . SER A 1 259 ? 14.078 2.576 -6.477 1.00 93.06 259 SER A C 1
ATOM 2056 O O . SER A 1 259 ? 15.112 2.347 -7.100 1.00 93.06 259 SER A O 1
ATOM 2058 N N . PHE A 1 260 ? 13.579 3.799 -6.307 1.00 96.06 260 PHE A N 1
ATOM 2059 C CA . PHE A 1 260 ? 14.318 5.048 -6.533 1.00 96.06 260 PHE A CA 1
ATOM 2060 C C . PHE A 1 260 ? 14.599 5.790 -5.213 1.00 96.06 260 PHE A C 1
ATOM 2062 O O . PHE A 1 260 ? 14.998 6.949 -5.212 1.00 96.06 260 PHE A O 1
ATOM 2069 N N . ALA A 1 261 ? 14.300 5.179 -4.063 1.00 93.62 261 ALA A N 1
ATOM 2070 C CA . ALA A 1 261 ? 14.449 5.793 -2.746 1.00 93.62 261 ALA A CA 1
ATOM 2071 C C . ALA A 1 261 ? 15.854 5.537 -2.180 1.00 93.62 261 ALA A C 1
ATOM 2073 O O . ALA A 1 261 ? 16.037 4.682 -1.310 1.00 93.62 261 ALA A O 1
ATOM 2074 N N . PHE A 1 262 ? 16.841 6.269 -2.696 1.00 92.31 262 PHE A N 1
ATOM 2075 C CA . PHE A 1 262 ? 18.227 6.237 -2.228 1.00 92.31 262 PHE A CA 1
ATOM 2076 C C . PHE A 1 262 ? 18.451 7.353 -1.203 1.00 92.31 262 PHE A C 1
ATOM 2078 O O . PHE A 1 262 ? 18.341 8.533 -1.522 1.00 92.31 262 PHE A O 1
ATOM 2085 N N . ASN A 1 263 ? 18.701 6.978 0.054 1.00 86.44 263 ASN A N 1
ATOM 2086 C CA . ASN A 1 263 ? 18.608 7.907 1.193 1.00 86.44 263 ASN A CA 1
ATOM 2087 C C . ASN A 1 263 ? 19.950 8.522 1.616 1.00 86.44 263 ASN A C 1
ATOM 2089 O O . ASN A 1 263 ? 19.989 9.368 2.510 1.00 86.44 263 ASN A O 1
ATOM 2093 N N . ASP A 1 264 ? 21.051 8.080 1.015 1.00 91.81 264 ASP A N 1
ATOM 2094 C CA . ASP A 1 264 ? 22.390 8.586 1.286 1.00 91.81 264 ASP A CA 1
ATOM 2095 C C . ASP A 1 264 ? 23.227 8.638 0.003 1.00 91.81 264 ASP A C 1
ATOM 2097 O O . ASP A 1 264 ? 22.929 7.958 -0.979 1.00 91.81 264 ASP A O 1
ATOM 2101 N N . GLY A 1 265 ? 24.300 9.432 0.028 1.00 92.88 265 GLY A N 1
ATOM 2102 C CA . GLY A 1 265 ? 25.142 9.641 -1.149 1.00 92.88 265 GLY A CA 1
ATOM 2103 C C . GLY A 1 265 ? 25.814 8.369 -1.672 1.00 92.88 265 GLY A C 1
ATOM 2104 O O . GLY A 1 265 ? 26.069 8.282 -2.863 1.00 92.88 265 GLY A O 1
ATOM 2105 N N . GLN A 1 266 ? 26.059 7.354 -0.833 1.00 94.00 266 GLN A N 1
ATOM 2106 C CA . GLN A 1 266 ? 26.654 6.100 -1.314 1.00 94.00 266 GLN A CA 1
ATOM 2107 C C . GLN A 1 266 ? 25.658 5.294 -2.146 1.00 94.00 266 GLN A C 1
ATOM 2109 O O . GLN A 1 266 ? 26.040 4.692 -3.149 1.00 94.00 266 GLN A O 1
ATOM 2114 N N . GLN A 1 267 ? 24.390 5.272 -1.737 1.00 93.69 267 GLN A N 1
ATOM 2115 C CA . GLN A 1 267 ? 23.324 4.618 -2.493 1.00 93.69 267 GLN A CA 1
ATOM 2116 C C . GLN A 1 267 ? 23.075 5.323 -3.828 1.00 93.69 267 GLN A C 1
ATOM 2118 O O . GLN A 1 267 ? 22.934 4.642 -4.844 1.00 93.69 267 GLN A O 1
ATOM 2123 N N . GLN A 1 268 ? 23.082 6.659 -3.819 1.00 95.50 268 GLN A N 1
ATOM 2124 C CA . GLN A 1 268 ? 22.943 7.490 -5.018 1.00 95.50 268 GLN A CA 1
ATOM 2125 C C . GLN A 1 268 ? 24.110 7.252 -5.985 1.00 95.50 268 GLN A C 1
ATOM 2127 O O . GLN A 1 268 ? 23.894 6.796 -7.103 1.00 95.50 268 GLN A O 1
ATOM 2132 N N . ASP A 1 269 ? 25.357 7.387 -5.517 1.00 96.56 269 ASP A N 1
ATOM 2133 C CA . ASP A 1 269 ? 26.556 7.087 -6.313 1.00 96.56 269 ASP A CA 1
ATOM 2134 C C . ASP A 1 269 ? 26.542 5.643 -6.850 1.00 96.56 269 ASP A C 1
ATOM 2136 O O . ASP A 1 269 ? 26.997 5.357 -7.960 1.00 96.56 269 ASP A O 1
ATOM 2140 N N . GLY A 1 270 ? 26.040 4.694 -6.056 1.00 96.56 270 GLY A N 1
ATOM 2141 C CA . GLY A 1 270 ? 25.880 3.303 -6.469 1.00 96.56 270 GLY A CA 1
ATOM 2142 C C . GLY A 1 270 ? 24.916 3.152 -7.646 1.00 96.56 270 GLY A C 1
ATOM 2143 O O . GLY A 1 270 ? 25.230 2.447 -8.609 1.00 96.56 270 GLY A O 1
ATOM 2144 N N . PHE A 1 271 ? 23.770 3.832 -7.594 1.00 97.38 271 PHE A N 1
ATOM 2145 C CA . PHE A 1 271 ? 22.778 3.814 -8.665 1.00 97.38 271 PHE A CA 1
ATOM 2146 C C . PHE A 1 271 ? 23.261 4.548 -9.927 1.00 97.38 271 PHE A C 1
ATOM 2148 O O . PHE A 1 271 ? 23.075 4.035 -11.037 1.00 97.38 271 PHE A O 1
ATOM 2155 N N . ASP A 1 272 ? 23.975 5.664 -9.769 1.00 97.88 272 ASP A N 1
ATOM 2156 C CA . ASP A 1 272 ? 24.658 6.380 -10.851 1.00 97.88 272 ASP A CA 1
ATOM 2157 C C . ASP A 1 272 ? 25.612 5.462 -11.614 1.00 97.88 272 ASP A C 1
ATOM 2159 O O . ASP A 1 272 ? 25.514 5.303 -12.840 1.00 97.88 272 ASP A O 1
ATOM 2163 N N . HIS A 1 273 ? 26.511 4.798 -10.883 1.00 98.12 273 HIS A N 1
ATOM 2164 C CA . HIS A 1 273 ? 27.449 3.847 -11.467 1.00 98.12 273 HIS A CA 1
ATOM 2165 C C . HIS A 1 273 ? 26.733 2.647 -12.084 1.00 98.12 273 HIS A C 1
ATOM 2167 O O . HIS A 1 273 ? 27.142 2.183 -13.150 1.00 98.12 273 HIS A O 1
ATOM 2173 N N . PHE A 1 274 ? 25.671 2.140 -11.453 1.00 98.19 274 PHE A N 1
ATOM 2174 C CA . PHE A 1 274 ? 24.867 1.061 -12.018 1.00 98.19 274 PHE A CA 1
ATOM 2175 C C . PHE A 1 274 ? 24.283 1.456 -13.375 1.00 98.19 274 PHE A C 1
ATOM 2177 O O . PHE A 1 274 ? 24.450 0.702 -14.337 1.00 98.19 274 PHE A O 1
ATOM 2184 N N . CYS A 1 275 ? 23.655 2.629 -13.487 1.00 98.44 275 CYS A N 1
ATOM 2185 C CA . CYS A 1 275 ? 23.099 3.111 -14.748 1.00 98.44 275 CYS A CA 1
ATOM 2186 C C . CYS A 1 275 ? 24.200 3.268 -15.805 1.00 98.44 275 CYS A C 1
ATOM 2188 O O . CYS A 1 275 ? 24.109 2.684 -16.887 1.00 98.44 275 CYS A O 1
ATOM 2190 N N . MET A 1 276 ? 25.286 3.971 -15.479 1.00 98.50 276 MET A N 1
ATOM 2191 C CA . MET A 1 276 ? 26.406 4.184 -16.402 1.00 98.50 276 MET A CA 1
ATOM 2192 C C . MET A 1 276 ? 26.971 2.856 -16.931 1.00 98.50 276 MET A C 1
ATOM 2194 O O . MET A 1 276 ? 26.992 2.627 -18.146 1.00 98.50 276 MET A O 1
ATOM 2198 N N . ASN A 1 277 ? 27.353 1.953 -16.023 1.00 98.38 277 ASN A N 1
ATOM 2199 C CA . ASN A 1 277 ? 27.953 0.661 -16.359 1.00 98.38 277 ASN A CA 1
ATOM 2200 C C . ASN A 1 277 ? 26.975 -0.234 -17.130 1.00 98.38 277 ASN A C 1
ATOM 2202 O O . ASN A 1 277 ? 27.365 -0.896 -18.091 1.00 98.38 277 ASN A O 1
ATOM 2206 N N . SER A 1 278 ? 25.694 -0.234 -16.753 1.00 98.31 278 SER A N 1
ATOM 2207 C CA . SER A 1 278 ? 24.655 -1.004 -17.441 1.00 98.31 278 SER A CA 1
ATOM 2208 C C . SER A 1 278 ? 24.553 -0.616 -18.909 1.00 98.31 278 SER A C 1
ATOM 2210 O O . SER A 1 278 ? 24.615 -1.472 -19.792 1.00 98.31 278 SER A O 1
ATOM 2212 N N . PHE A 1 279 ? 24.460 0.682 -19.201 1.00 97.94 279 PHE A N 1
ATOM 2213 C CA . PHE A 1 279 ? 24.344 1.151 -20.579 1.00 97.94 279 PHE A CA 1
ATOM 2214 C C . PHE A 1 279 ? 25.651 1.018 -21.372 1.00 97.94 279 PHE A C 1
ATOM 2216 O O . PHE A 1 279 ? 25.604 0.828 -22.590 1.00 97.94 279 PHE A O 1
ATOM 2223 N N . GLU A 1 280 ? 26.816 1.051 -20.721 1.00 97.81 280 GLU A N 1
ATOM 2224 C CA . GLU A 1 280 ? 28.085 0.668 -21.355 1.00 97.81 280 GLU A CA 1
ATOM 2225 C C . GLU A 1 280 ? 28.106 -0.810 -21.759 1.00 97.81 280 GLU A C 1
ATOM 2227 O O . GLU A 1 280 ? 28.431 -1.130 -22.906 1.00 97.81 280 GLU A O 1
ATOM 2232 N N . LEU A 1 281 ? 27.690 -1.706 -20.860 1.00 97.56 281 LEU A N 1
ATOM 2233 C CA . LEU A 1 281 ? 27.605 -3.141 -21.133 1.00 97.56 281 LEU A CA 1
ATOM 2234 C C . LEU A 1 281 ? 26.609 -3.458 -22.252 1.00 97.56 281 LEU A C 1
ATOM 2236 O O . LEU A 1 281 ? 26.907 -4.292 -23.108 1.00 97.56 281 LEU A O 1
ATOM 2240 N N . LEU A 1 282 ? 25.458 -2.777 -22.279 1.00 97.62 282 LEU A N 1
ATOM 2241 C CA . LEU A 1 282 ? 24.469 -2.910 -23.351 1.00 97.62 282 LEU A CA 1
ATOM 2242 C C . LEU A 1 282 ? 25.069 -2.523 -24.713 1.00 97.62 282 LEU A C 1
ATOM 2244 O O . LEU A 1 282 ? 24.939 -3.275 -25.676 1.00 97.62 282 LEU A O 1
ATOM 2248 N N . ARG A 1 283 ? 25.799 -1.400 -24.795 1.00 95.69 283 ARG A N 1
ATOM 2249 C CA . ARG A 1 283 ? 26.480 -0.969 -26.034 1.00 95.69 283 ARG A CA 1
ATOM 2250 C C . ARG A 1 283 ? 27.567 -1.944 -26.492 1.00 95.69 283 ARG A C 1
ATOM 2252 O O . ARG A 1 283 ? 27.783 -2.096 -27.691 1.00 95.69 283 ARG A O 1
ATOM 2259 N N . ALA A 1 284 ? 28.246 -2.603 -25.556 1.00 97.38 284 ALA A N 1
ATOM 2260 C CA . ALA A 1 284 ? 29.306 -3.563 -25.855 1.00 97.38 284 ALA A CA 1
ATOM 2261 C C . ALA A 1 284 ? 28.789 -4.935 -26.338 1.00 97.38 284 ALA A C 1
ATOM 2263 O O . ALA A 1 284 ? 29.586 -5.769 -26.773 1.00 97.38 284 ALA A O 1
ATOM 2264 N N . LYS A 1 285 ? 27.476 -5.194 -26.265 1.00 97.06 285 LYS A N 1
ATOM 2265 C CA . LYS A 1 285 ? 26.850 -6.484 -26.591 1.00 97.06 285 LYS A CA 1
ATOM 2266 C C . LYS A 1 285 ? 25.868 -6.334 -27.765 1.00 97.06 285 LYS A C 1
ATOM 2268 O O . LYS A 1 285 ? 24.662 -6.261 -27.551 1.00 97.06 285 LYS A O 1
ATOM 2273 N N . PRO A 1 286 ? 26.352 -6.336 -29.023 1.00 94.69 286 PRO A N 1
ATOM 2274 C CA . PRO A 1 286 ? 25.530 -6.037 -30.204 1.00 94.69 286 PRO A CA 1
ATOM 2275 C C . PRO A 1 286 ? 24.442 -7.079 -30.511 1.00 94.69 286 PRO A C 1
ATOM 2277 O O . PRO A 1 286 ? 23.582 -6.830 -31.349 1.00 94.69 286 PRO A O 1
ATOM 2280 N N . TRP A 1 287 ? 24.475 -8.249 -29.864 1.00 96.56 287 TRP A N 1
ATOM 2281 C CA . TRP A 1 287 ? 23.417 -9.255 -29.968 1.00 96.56 287 TRP A CA 1
ATOM 2282 C C . TRP A 1 287 ? 22.152 -8.871 -29.180 1.00 96.56 287 TRP A C 1
ATOM 2284 O O . TRP A 1 287 ? 21.083 -9.424 -29.441 1.00 96.56 287 TRP A O 1
ATOM 2294 N N . ILE A 1 288 ? 22.250 -7.918 -28.245 1.00 97.38 288 ILE A N 1
ATOM 2295 C CA . ILE A 1 288 ? 21.101 -7.396 -27.503 1.00 97.38 288 ILE A CA 1
ATOM 2296 C C . ILE A 1 288 ? 20.315 -6.467 -28.424 1.00 97.38 288 ILE A C 1
ATOM 2298 O O . ILE A 1 288 ? 20.805 -5.420 -28.843 1.00 97.38 288 ILE A O 1
ATOM 2302 N N . ASN A 1 289 ? 19.075 -6.839 -28.716 1.00 96.19 289 ASN A N 1
ATOM 2303 C CA . ASN A 1 289 ? 18.151 -6.038 -29.518 1.00 96.19 289 ASN A CA 1
ATOM 2304 C C . ASN A 1 289 ? 16.952 -5.529 -28.703 1.00 96.19 289 ASN A C 1
ATOM 2306 O O . ASN A 1 289 ? 16.229 -4.651 -29.172 1.00 96.19 289 ASN A O 1
ATOM 2310 N N . THR A 1 290 ? 16.767 -6.046 -27.484 1.00 97.75 290 THR A N 1
ATOM 2311 C CA . THR A 1 290 ? 15.664 -5.685 -26.592 1.00 97.75 290 THR A CA 1
ATOM 2312 C C . THR A 1 290 ? 16.182 -5.433 -25.175 1.00 97.75 290 THR A C 1
ATOM 2314 O O . THR A 1 290 ? 16.905 -6.258 -24.618 1.00 97.75 290 THR A O 1
ATOM 2317 N N . LEU A 1 291 ? 15.785 -4.305 -24.578 1.00 97.81 291 LEU A N 1
ATOM 2318 C CA . LEU A 1 291 ? 15.928 -4.024 -23.147 1.00 97.81 291 LEU A CA 1
ATOM 2319 C C . LEU A 1 291 ? 14.534 -4.028 -22.515 1.00 97.81 291 LEU A C 1
ATOM 2321 O O . LEU A 1 291 ? 13.676 -3.238 -22.908 1.00 97.81 291 LEU A O 1
ATOM 2325 N N . VAL A 1 292 ? 14.319 -4.898 -21.533 1.00 98.25 292 VAL A N 1
ATOM 2326 C CA . VAL A 1 292 ? 13.134 -4.886 -20.668 1.00 98.25 292 VAL A CA 1
ATOM 2327 C C . VAL A 1 292 ? 13.514 -4.209 -19.360 1.00 98.25 292 VAL A C 1
ATOM 2329 O O . VAL A 1 292 ? 14.500 -4.591 -18.736 1.00 98.25 292 VAL A O 1
ATOM 2332 N N . ILE A 1 293 ? 12.731 -3.217 -18.943 1.00 97.81 293 ILE A N 1
ATOM 2333 C CA . ILE A 1 293 ? 12.893 -2.556 -17.646 1.00 97.81 293 ILE A CA 1
ATOM 2334 C C . ILE A 1 293 ? 11.750 -3.013 -16.745 1.00 97.81 293 ILE A C 1
ATOM 2336 O O . ILE A 1 293 ? 10.583 -2.761 -17.046 1.00 97.81 293 ILE A O 1
ATOM 2340 N N . ASP A 1 294 ? 12.085 -3.711 -15.665 1.00 95.81 294 ASP A N 1
ATOM 2341 C CA . ASP A 1 294 ? 11.125 -4.212 -14.688 1.00 95.81 294 ASP A CA 1
ATOM 2342 C C . ASP A 1 294 ? 11.035 -3.264 -13.488 1.00 95.81 294 ASP A C 1
ATOM 2344 O O . ASP A 1 294 ? 11.943 -3.198 -12.657 1.00 95.81 294 ASP A O 1
ATOM 2348 N N . LEU A 1 295 ? 9.913 -2.544 -13.420 1.00 94.25 295 LEU A N 1
ATOM 2349 C CA . LEU A 1 295 ? 9.564 -1.612 -12.345 1.00 94.25 295 LEU A CA 1
ATOM 2350 C C . LEU A 1 295 ? 8.400 -2.120 -11.483 1.00 94.25 295 LEU A C 1
ATOM 2352 O O . LEU A 1 295 ? 7.857 -1.357 -10.691 1.00 94.25 295 LEU A O 1
ATOM 2356 N N . ARG A 1 296 ? 7.975 -3.384 -11.621 1.00 88.19 296 ARG A N 1
ATOM 2357 C CA . ARG A 1 296 ? 6.739 -3.878 -10.974 1.00 88.19 296 ARG A CA 1
ATOM 2358 C C . ARG A 1 296 ? 6.770 -3.799 -9.448 1.00 88.19 296 ARG A C 1
ATOM 2360 O O . ARG A 1 296 ? 5.727 -3.669 -8.826 1.00 88.19 296 ARG A O 1
ATOM 2367 N N . GLN A 1 297 ? 7.957 -3.873 -8.848 1.00 84.00 297 GLN A N 1
ATOM 2368 C CA . GLN A 1 297 ? 8.151 -3.747 -7.397 1.00 84.00 297 GLN A CA 1
ATOM 2369 C C . GLN A 1 297 ? 8.595 -2.338 -6.971 1.00 84.00 297 GLN A C 1
ATOM 2371 O O . GLN A 1 297 ? 8.876 -2.120 -5.795 1.00 84.00 297 GLN A O 1
ATOM 2376 N N . ASN A 1 298 ? 8.669 -1.386 -7.905 1.00 90.69 298 ASN A N 1
ATOM 2377 C CA . ASN A 1 298 ? 9.150 -0.038 -7.644 1.00 90.69 298 ASN A CA 1
ATOM 2378 C C . ASN A 1 298 ? 8.037 0.847 -7.079 1.00 90.69 298 ASN A C 1
ATOM 2380 O O . ASN A 1 298 ? 7.084 1.189 -7.776 1.00 90.69 298 ASN A O 1
ATOM 2384 N N . LYS A 1 299 ? 8.180 1.243 -5.811 1.00 85.81 299 LYS A N 1
ATOM 2385 C CA . LYS A 1 299 ? 7.232 2.131 -5.113 1.00 85.81 299 LYS A CA 1
ATOM 2386 C C . LYS A 1 299 ? 7.544 3.623 -5.299 1.00 85.81 299 LYS A C 1
ATOM 2388 O O . LYS A 1 299 ? 6.927 4.461 -4.650 1.00 85.81 299 LYS A O 1
ATOM 2393 N N . GLY A 1 300 ? 8.497 3.956 -6.166 1.00 91.06 300 GLY A N 1
ATOM 2394 C CA . GLY A 1 300 ? 8.983 5.311 -6.383 1.00 91.06 300 GLY A CA 1
ATOM 2395 C C . GLY A 1 300 ? 10.225 5.627 -5.553 1.00 91.06 300 GLY A C 1
ATOM 2396 O O . GLY A 1 300 ? 11.057 4.759 -5.283 1.00 91.06 300 GLY A O 1
ATOM 2397 N N . GLY A 1 301 ? 10.362 6.900 -5.192 1.00 93.00 301 GLY A N 1
ATOM 2398 C CA . GLY A 1 301 ? 11.539 7.457 -4.541 1.00 93.00 301 GLY A CA 1
ATOM 2399 C C . GLY A 1 301 ? 11.756 8.899 -4.969 1.00 93.00 301 GLY A C 1
ATOM 2400 O O . GLY A 1 301 ? 10.790 9.642 -5.150 1.00 93.00 301 GLY A O 1
ATOM 2401 N N . THR A 1 302 ? 13.009 9.300 -5.136 1.00 90.94 302 THR A N 1
ATOM 2402 C CA . THR A 1 302 ? 13.339 10.652 -5.585 1.00 90.94 302 THR A CA 1
ATOM 2403 C C . THR A 1 302 ? 13.234 10.760 -7.105 1.00 90.94 302 THR A C 1
ATOM 2405 O O . THR A 1 302 ? 13.557 9.841 -7.861 1.00 90.94 302 THR A O 1
ATOM 2408 N N . LEU A 1 303 ? 12.741 11.909 -7.564 1.00 90.06 303 LEU A N 1
ATOM 2409 C CA . LEU A 1 303 ? 12.504 12.154 -8.984 1.00 90.06 303 LEU A CA 1
ATOM 2410 C C . LEU A 1 303 ? 13.813 12.281 -9.776 1.00 90.06 303 LEU A C 1
ATOM 2412 O O . LEU A 1 303 ? 13.856 11.867 -10.932 1.00 90.06 303 LEU A O 1
ATOM 2416 N N . ASP A 1 304 ? 14.882 12.757 -9.135 1.00 92.19 304 ASP A N 1
ATOM 2417 C CA . ASP A 1 304 ? 16.222 12.847 -9.723 1.00 92.19 304 ASP A CA 1
ATOM 2418 C C . ASP A 1 304 ? 16.723 11.481 -10.215 1.00 92.19 304 ASP A C 1
ATOM 2420 O O . ASP A 1 304 ? 17.209 11.367 -11.336 1.00 92.19 304 ASP A O 1
ATOM 2424 N N . GLU A 1 305 ? 16.511 10.421 -9.434 1.00 95.94 305 GLU A N 1
ATOM 2425 C CA . GLU A 1 305 ? 16.988 9.063 -9.732 1.00 95.94 305 GLU A CA 1
ATOM 2426 C C . GLU A 1 305 ? 16.173 8.429 -10.865 1.00 95.94 305 GLU A C 1
ATOM 2428 O O . GLU A 1 305 ? 16.703 7.805 -11.790 1.00 95.94 305 GLU A O 1
ATOM 2433 N N . ALA A 1 306 ? 14.859 8.657 -10.861 1.00 95.25 306 ALA A N 1
ATOM 2434 C CA . ALA A 1 306 ? 14.008 8.267 -11.978 1.00 95.25 306 ALA A CA 1
ATOM 2435 C C . ALA A 1 306 ? 14.407 9.010 -13.270 1.00 95.25 306 ALA A C 1
ATOM 2437 O O . ALA A 1 306 ? 14.486 8.400 -14.343 1.00 95.25 306 ALA A O 1
ATOM 2438 N N . CYS A 1 307 ? 14.702 10.311 -13.176 1.00 95.25 307 CYS A N 1
ATOM 2439 C CA . CYS A 1 307 ? 15.155 11.127 -14.303 1.00 95.25 307 CYS A CA 1
ATOM 2440 C C . CYS A 1 307 ? 16.539 10.712 -14.804 1.00 95.25 307 CYS A C 1
ATOM 2442 O O . CYS A 1 307 ? 16.771 10.717 -16.015 1.00 95.25 307 CYS A O 1
ATOM 2444 N N . LEU A 1 308 ? 17.438 10.313 -13.906 1.00 96.31 308 LEU A N 1
ATOM 2445 C CA . LEU A 1 308 ? 18.749 9.791 -14.252 1.00 96.31 308 LEU A CA 1
ATOM 2446 C C . LEU A 1 308 ? 18.620 8.552 -15.134 1.00 96.31 308 LEU A C 1
ATOM 2448 O O . LEU A 1 308 ? 19.152 8.551 -16.245 1.00 96.31 308 LEU A O 1
ATOM 2452 N N . LEU A 1 309 ? 17.871 7.533 -14.700 1.00 97.50 309 LEU A N 1
ATOM 2453 C CA . LEU A 1 309 ? 17.642 6.340 -15.519 1.00 97.50 309 LEU A CA 1
ATOM 2454 C C . LEU A 1 309 ? 16.983 6.708 -16.855 1.00 97.50 309 LEU A C 1
ATOM 2456 O O . LEU A 1 309 ? 17.410 6.246 -17.917 1.00 97.50 309 LEU A O 1
ATOM 2460 N N . PHE A 1 310 ? 15.972 7.580 -16.819 1.00 96.62 310 PHE A N 1
ATOM 2461 C CA . PHE A 1 310 ? 15.288 8.032 -18.027 1.00 96.62 310 PHE A CA 1
ATOM 2462 C C . PHE A 1 310 ? 16.229 8.750 -19.007 1.00 96.62 310 PHE A C 1
ATOM 2464 O O . PHE A 1 310 ? 16.069 8.604 -20.219 1.00 96.62 310 PHE A O 1
ATOM 2471 N N . SER A 1 311 ? 17.256 9.452 -18.521 1.00 96.69 311 SER A N 1
ATOM 2472 C CA . SER A 1 311 ? 18.231 10.149 -19.369 1.00 96.69 311 SER A CA 1
ATOM 2473 C C . SER A 1 311 ? 19.034 9.220 -20.285 1.00 96.69 311 SER A C 1
ATOM 2475 O O . SER A 1 311 ? 19.381 9.617 -21.396 1.00 96.69 311 SER A O 1
ATOM 2477 N N . TYR A 1 312 ? 19.249 7.963 -19.883 1.00 97.06 312 TYR A N 1
ATOM 2478 C CA . TYR A 1 312 ? 19.892 6.949 -20.725 1.00 97.06 312 TYR A CA 1
ATOM 2479 C C . TYR A 1 312 ? 18.965 6.377 -21.810 1.00 97.06 312 TYR A C 1
ATOM 2481 O O . TYR A 1 312 ? 19.432 5.764 -22.772 1.00 97.06 312 TYR A O 1
ATOM 2489 N N . LEU A 1 313 ? 17.651 6.565 -21.660 1.00 95.81 313 LEU A N 1
ATOM 2490 C CA . LEU A 1 313 ? 16.614 6.089 -22.581 1.00 95.81 313 LEU A CA 1
ATOM 2491 C C . LEU A 1 313 ? 16.118 7.192 -23.521 1.00 95.81 313 LEU A C 1
ATOM 2493 O O . LEU A 1 313 ? 15.627 6.912 -24.620 1.00 95.81 313 LEU A O 1
ATOM 2497 N N . ALA A 1 314 ? 16.208 8.443 -23.075 1.00 95.94 314 ALA A N 1
ATOM 2498 C CA . ALA A 1 314 ? 15.730 9.603 -23.799 1.00 95.94 314 ALA A CA 1
ATOM 2499 C C . ALA A 1 314 ? 16.484 9.781 -25.126 1.00 95.94 314 ALA A C 1
ATOM 2501 O O . ALA A 1 314 ? 17.710 9.734 -25.195 1.00 95.94 314 ALA A O 1
ATOM 2502 N N . LYS A 1 315 ? 15.732 10.018 -26.206 1.00 95.62 315 LYS A N 1
ATOM 2503 C CA . LYS A 1 315 ? 16.293 10.281 -27.545 1.00 95.62 315 LYS A CA 1
ATOM 2504 C C . LYS A 1 315 ? 16.552 11.765 -27.805 1.00 95.62 315 LYS A C 1
ATOM 2506 O O . LYS A 1 315 ? 17.291 12.107 -28.721 1.00 95.62 315 LYS A O 1
ATOM 2511 N N . GLU A 1 316 ? 15.927 12.629 -27.014 1.00 95.88 316 GLU A N 1
ATOM 2512 C CA . GLU A 1 316 ? 15.993 14.084 -27.106 1.00 95.88 316 GLU A CA 1
ATOM 2513 C C . GLU A 1 316 ? 16.011 14.679 -25.689 1.00 95.88 316 GLU 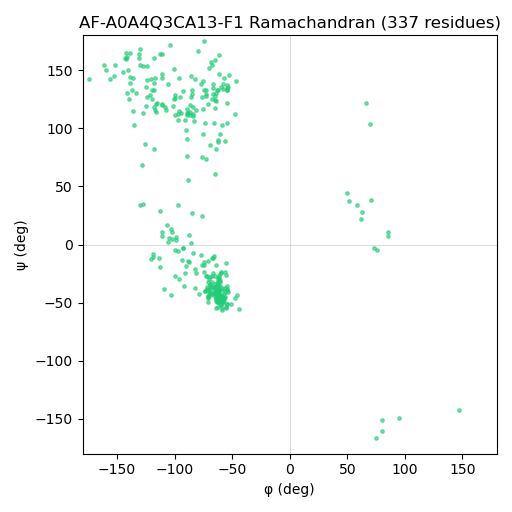A C 1
ATOM 2515 O O . GLU A 1 316 ? 15.575 14.008 -24.746 1.00 95.88 316 GLU A O 1
ATOM 2520 N N . PRO A 1 317 ? 16.483 15.927 -25.509 1.00 93.62 317 PRO A N 1
ATOM 2521 C CA . PRO A 1 317 ? 16.387 16.614 -24.227 1.00 93.62 317 PRO A CA 1
ATOM 2522 C C . PRO A 1 317 ? 14.942 16.658 -23.716 1.00 93.62 317 PRO A C 1
ATOM 2524 O O . PRO A 1 317 ? 14.024 17.006 -24.459 1.00 93.62 317 PRO A O 1
ATOM 2527 N N . PHE A 1 318 ? 14.746 16.363 -22.433 1.00 93.50 318 PHE A N 1
ATOM 2528 C CA . PHE A 1 318 ? 13.436 16.376 -21.784 1.00 93.50 318 PHE A CA 1
ATOM 2529 C C . PHE A 1 318 ? 13.384 17.413 -20.660 1.00 93.50 318 PHE A C 1
ATOM 2531 O O . PHE A 1 318 ? 14.408 17.882 -20.163 1.00 93.50 318 PHE A O 1
ATOM 2538 N N . LYS A 1 319 ? 12.164 17.797 -20.282 1.00 89.25 319 LYS A N 1
ATOM 2539 C CA . LYS A 1 319 ? 11.890 18.627 -19.108 1.00 89.25 319 LYS A CA 1
ATOM 2540 C C . LYS A 1 319 ? 11.006 17.833 -18.168 1.00 89.25 319 LYS A C 1
ATOM 2542 O O . LYS A 1 319 ? 9.938 17.394 -18.579 1.00 89.25 319 LYS A O 1
ATOM 2547 N N . GLU A 1 320 ? 11.461 17.695 -16.937 1.00 82.75 320 GLU A N 1
ATOM 2548 C CA . GLU A 1 320 ? 10.761 16.993 -15.865 1.00 82.75 320 GLU A CA 1
ATOM 2549 C C . GLU A 1 320 ? 9.441 17.688 -15.504 1.00 82.75 320 GLU A C 1
ATOM 2551 O O . GLU A 1 320 ? 8.368 17.097 -15.593 1.00 82.75 320 GLU A O 1
ATOM 2556 N N . VAL A 1 321 ? 9.507 18.983 -15.184 1.00 85.44 321 VAL A N 1
ATOM 2557 C CA . VAL A 1 321 ? 8.348 19.780 -14.778 1.00 85.44 321 VAL A CA 1
ATOM 2558 C C . VAL A 1 321 ? 8.173 20.962 -15.723 1.00 85.44 321 VAL A C 1
ATOM 2560 O O . VAL A 1 321 ? 9.100 21.732 -15.982 1.00 85.44 321 VAL A O 1
ATOM 2563 N N . LYS A 1 322 ? 6.957 21.125 -16.254 1.00 87.38 322 LYS A N 1
ATOM 2564 C CA . LYS A 1 322 ? 6.592 22.298 -17.063 1.00 87.38 322 LYS A CA 1
ATOM 2565 C C . LYS A 1 322 ? 6.296 23.515 -16.188 1.00 87.38 322 LYS A C 1
ATOM 2567 O O . LYS A 1 322 ? 6.690 24.624 -16.536 1.00 87.38 322 LYS A O 1
ATOM 2572 N N . GLU A 1 323 ? 5.580 23.298 -15.091 1.00 88.38 323 GLU A N 1
ATOM 2573 C CA . GLU A 1 323 ? 5.170 24.318 -14.133 1.00 88.38 323 GLU A CA 1
ATOM 2574 C C . GLU A 1 323 ? 4.913 23.667 -12.770 1.00 88.38 323 GLU A C 1
ATOM 2576 O O . GLU A 1 323 ? 4.380 22.561 -12.699 1.00 88.38 323 GLU A O 1
ATOM 2581 N N . SER A 1 324 ? 5.274 24.367 -11.698 1.00 88.00 324 SER A N 1
ATOM 2582 C CA . SER A 1 324 ? 4.976 23.994 -10.316 1.00 88.00 324 SER A CA 1
ATOM 2583 C C . SER A 1 324 ? 4.581 25.242 -9.539 1.00 88.00 324 SER A C 1
ATOM 2585 O O . SER A 1 324 ? 5.222 26.287 -9.681 1.00 88.00 324 SER A O 1
ATOM 2587 N N . TYR A 1 325 ? 3.574 25.137 -8.682 1.00 88.50 325 TYR A N 1
ATOM 2588 C CA . TYR A 1 325 ? 3.139 26.231 -7.822 1.00 88.50 325 TYR A CA 1
ATOM 2589 C C . TYR A 1 325 ? 2.758 25.705 -6.439 1.00 88.50 325 TYR A C 1
ATOM 2591 O O . TYR A 1 325 ? 2.489 24.521 -6.255 1.00 88.50 325 TYR A O 1
ATOM 2599 N N . THR A 1 326 ? 2.710 26.608 -5.463 1.00 88.94 326 THR A N 1
ATOM 2600 C CA . THR A 1 326 ? 2.157 26.332 -4.135 1.00 88.94 326 THR A CA 1
ATOM 2601 C C . THR A 1 326 ? 0.855 27.104 -3.948 1.00 88.94 326 THR A C 1
ATOM 2603 O O . THR A 1 326 ? 0.735 28.247 -4.397 1.00 88.94 326 THR A O 1
ATOM 2606 N N . ARG A 1 327 ? -0.124 26.499 -3.266 1.00 88.38 327 ARG A N 1
ATOM 2607 C CA . ARG A 1 327 ? -1.399 27.157 -2.929 1.00 88.38 327 ARG A CA 1
ATOM 2608 C C . ARG A 1 327 ? -1.250 28.178 -1.801 1.00 88.38 327 ARG A C 1
ATOM 2610 O O . ARG A 1 327 ? -2.047 29.108 -1.708 1.00 88.38 327 ARG A O 1
ATOM 2617 N N . PHE A 1 328 ? -0.232 28.029 -0.958 1.00 89.50 328 PHE A N 1
ATOM 2618 C CA . PHE A 1 328 ? -0.004 28.877 0.208 1.00 89.50 328 PHE A CA 1
ATOM 2619 C C . PHE A 1 328 ? 1.485 29.178 0.398 1.00 89.50 328 PHE A C 1
ATOM 2621 O O . PHE A 1 328 ? 2.361 28.391 0.046 1.00 89.50 328 PHE A O 1
ATOM 2628 N N . ARG A 1 329 ? 1.782 30.349 0.972 1.00 90.38 329 ARG A N 1
ATOM 2629 C CA . ARG A 1 329 ? 3.155 30.749 1.338 1.00 90.38 329 ARG A CA 1
ATOM 2630 C C . ARG A 1 329 ? 3.535 30.347 2.761 1.00 90.38 329 ARG A C 1
ATOM 2632 O O . ARG A 1 329 ? 4.715 30.236 3.063 1.00 90.38 329 ARG A O 1
ATOM 2639 N N . GLN A 1 330 ? 2.541 30.181 3.627 1.00 91.81 330 GLN A N 1
ATOM 2640 C CA . GLN A 1 330 ? 2.685 29.735 5.009 1.00 91.81 330 GLN A CA 1
ATOM 2641 C C . GLN A 1 330 ? 1.792 28.518 5.190 1.00 91.81 330 GLN A C 1
ATOM 2643 O O . GLN A 1 330 ? 0.661 28.538 4.707 1.00 91.81 330 GLN A O 1
ATOM 2648 N N . ILE A 1 331 ? 2.310 27.477 5.842 1.00 91.56 331 ILE A N 1
ATOM 2649 C CA . ILE A 1 331 ? 1.581 26.225 6.053 1.00 91.56 331 ILE A CA 1
ATOM 2650 C C . ILE A 1 331 ? 0.365 26.516 6.949 1.00 91.56 331 ILE A C 1
ATOM 2652 O O . ILE A 1 331 ? 0.555 26.952 8.088 1.00 91.56 331 ILE A O 1
ATOM 2656 N N . PRO A 1 332 ? -0.876 26.318 6.464 1.00 93.75 332 PRO A N 1
ATOM 2657 C CA . PRO A 1 332 ? -2.063 26.426 7.303 1.00 93.75 332 PRO A CA 1
ATOM 2658 C C . PRO A 1 332 ? -2.012 25.388 8.427 1.00 93.75 332 PRO A C 1
ATOM 2660 O O . PRO A 1 332 ? -1.523 24.284 8.205 1.00 93.75 332 PRO A O 1
ATOM 2663 N N . PHE A 1 333 ? -2.552 25.713 9.605 1.00 94.25 333 PHE A N 1
ATOM 2664 C CA . PHE A 1 333 ? -2.611 24.784 10.745 1.00 94.25 333 PHE A CA 1
ATOM 2665 C C . PHE A 1 333 ? -1.229 24.269 11.199 1.00 94.25 333 PHE A C 1
ATOM 2667 O O . PHE A 1 333 ? -1.098 23.130 11.644 1.00 94.25 333 PHE A O 1
ATOM 2674 N N . SER A 1 334 ? -0.184 25.102 11.092 1.00 93.75 334 SER A N 1
ATOM 2675 C CA . SER A 1 334 ? 1.200 24.744 11.446 1.00 93.75 334 SER A CA 1
ATOM 2676 C C . SER A 1 334 ? 1.377 24.244 12.886 1.00 93.75 334 SER A C 1
ATOM 2678 O O . SER A 1 334 ? 2.309 23.501 13.167 1.00 93.75 334 SER A O 1
ATOM 2680 N N . GLU A 1 335 ? 0.472 24.617 13.791 1.00 93.38 335 GLU A N 1
ATOM 2681 C CA . GLU A 1 335 ? 0.433 24.165 15.181 1.00 93.38 335 GLU A CA 1
ATOM 2682 C C . GLU A 1 335 ? 0.105 22.669 15.348 1.00 93.38 335 GLU A C 1
ATOM 2684 O O . GLU A 1 335 ? 0.263 22.135 16.445 1.00 93.38 335 GLU A O 1
ATOM 2689 N N . TYR A 1 336 ? -0.342 21.998 14.281 1.00 90.12 336 TYR A N 1
ATOM 2690 C CA . TYR A 1 336 ? -0.639 20.562 14.251 1.00 90.12 336 TYR A CA 1
ATOM 2691 C C . TYR A 1 336 ? 0.417 19.732 13.506 1.00 90.12 336 TYR A C 1
ATOM 2693 O O . TYR A 1 336 ? 0.244 18.520 13.371 1.00 90.12 336 TYR A O 1
ATOM 2701 N N . LEU A 1 337 ? 1.494 20.350 13.011 1.00 87.25 337 LEU A N 1
ATOM 2702 C CA . LEU A 1 337 ? 2.612 19.607 12.432 1.00 87.25 337 LEU A CA 1
ATOM 2703 C C . LEU A 1 337 ? 3.315 18.802 13.531 1.00 87.25 337 LEU A C 1
ATOM 2705 O O . LEU A 1 337 ? 3.571 19.318 14.619 1.00 87.25 337 LEU A O 1
ATOM 2709 N N . SER A 1 338 ? 3.616 17.535 13.249 1.00 76.62 338 SER A N 1
ATOM 2710 C CA . SER A 1 338 ? 4.529 16.755 14.084 1.00 76.62 338 SER A CA 1
ATOM 2711 C C . SER A 1 338 ? 5.935 17.348 13.986 1.00 76.62 338 SER A C 1
ATOM 2713 O O . SER A 1 338 ? 6.346 17.730 12.889 1.00 76.62 338 SER A O 1
ATOM 2715 N N . GLU A 1 339 ? 6.637 17.432 15.118 1.00 53.44 339 GLU A N 1
ATOM 2716 C CA . GLU A 1 339 ? 8.047 17.853 15.177 1.00 53.44 339 GLU A CA 1
ATOM 2717 C C . GLU A 1 339 ? 8.980 16.954 14.360 1.00 53.44 339 GLU A C 1
ATOM 2719 O O . GLU A 1 339 ? 8.721 15.726 14.297 1.00 53.44 339 GLU A O 1
#

Solvent-accessible surface area (backbone atoms only — not comparable to full-atom values): 19900 Å² total; per-residue (Å²): 135,82,89,87,86,83,88,80,87,83,82,86,79,81,89,75,88,76,81,74,81,77,74,71,78,68,73,74,76,67,59,42,44,80,38,70,38,50,24,70,52,49,53,52,52,51,52,50,52,51,52,46,44,74,73,55,45,86,56,53,66,75,60,25,53,68,68,61,53,52,53,47,50,49,68,76,47,78,60,80,54,66,41,29,46,39,58,51,48,51,54,50,27,42,55,47,33,56,33,19,36,55,89,49,84,79,76,72,54,67,50,22,51,60,63,39,44,85,37,55,30,25,57,75,62,50,37,38,53,54,95,96,34,46,24,33,32,32,73,94,51,93,70,47,47,61,15,37,50,48,24,52,71,82,41,47,42,70,61,50,43,61,58,37,25,36,63,46,32,39,58,46,86,70,65,87,57,23,44,43,53,30,23,73,43,36,32,63,42,49,28,62,77,72,40,77,44,76,58,39,42,36,32,30,29,41,83,87,68,51,77,48,74,50,79,41,68,37,30,25,48,59,56,46,53,47,44,67,72,67,44,39,74,84,64,80,84,57,92,59,49,57,51,79,47,80,38,75,96,72,21,31,33,42,36,40,37,43,50,34,66,58,91,47,72,68,50,43,55,48,51,53,50,48,53,54,51,50,56,51,53,55,70,74,36,82,68,51,80,44,80,46,76,46,48,90,70,36,86,48,58,46,66,68,52,53,48,53,58,44,58,79,69,50,92,62,94,82,74,94,70,93,79,86,86,73,93,62,96,65,74,67,72,60,91,72,60,80,133

Secondary structure (DSSP, 8-state):
-----PPPP------------------PPPPPTT-EE-HHHHHHHHHHHHHHHHHH-TTTTTSS-HHHHHHHHHHHS-SS--EEHHHHHHHHHHHHHTS--TT------HHHHHTTTT---B----EEEETTEEEE-BSSSSSPTT-EEEEETTEEHHHHHHHHTTT---SSS--TTHHHHHHHTHHHHHHHHH---S-EEEEEE-TTS-EEEEEE--B-HHHHHHHHHHSBTT----SSSEEEEEEGGGTEEEEEE--B---SHHHHHHHHHHHHHHHHHHHT-TT--EEEEE-TT---B-HHHHHHHHHHH-SS---S-S----S-SS-TTGGGS--

Nearest PDB structures (foldseek):
  8tid-assembly1_G  TM=3.631E-01  e=5.753E+00  Tetrahymena thermophila
  6z6h-assembly1_B  TM=3.198E-01  e=8.600E+00  Saccharomyces cerevisiae S288C
  3gid-assembly1_A  TM=2.637E-01  e=8.120E+00  Homo sapiens